Protein AF-M7Z3P8-F1 (afdb_monomer_lite)

InterPro domains:
  IPR032675 Leucine-rich repeat domain superfamily [G3DSA:3.80.10.10] (8-190)
  IPR055302 F-box domain-containing protein-like [PTHR32141] (25-184)
  IPR055411 F-box/LRR-repeat protein 15/At3g58940/PEG3-like, LRR domain [PF24758] (5-138)

pLDDT: mean 77.78, std 14.63, range [36.94, 96.25]

Secondary structure (DSSP, 8-state):
-PPP---GGGTT--EEEEEEEEEEEPPHHHHTTTTT-SEEEEEEEEPPS---TT---TT--EEEEES-B--HHHHHHHHHH-TT--EEEEES-BS-SEEEEE-SS--EEEEE--TT--EEEEEE-TT--EEEEESS--GGG---TT-SS--TT--EEEEEESS--HHHHHHHHTT-TT--EEEEEEPPP--

Sequence (191 aa):
MAEEPRSPALDGLEEIHISYRYDLLLPPCALRFAPTLRVASFARCRFPEGISPTLAFPRLTRLALTEVEISEDALHGLLSACSALRVLQLDWCGGFDRVVIDSPTLQSFGIVADSYVGELVIHYAPRLERLIAFDNFDIQGISGGNLAMPLHSVKIFILDTVGPDLDAVLNFIKYFPCLEKLVITANQPRV

Radius of gyration: 17.76 Å; chains: 1; bounding box: 44×40×51 Å

Foldseek 3Di:
DDDDDDDCVLVLDAEDADEDPAAEEDDVVVLVNLQRYQEYEYERYEYPPDPDLVSANANHAEYAYALYEDAQVRVVSNQVSHLNYAEYEYHQYHNYLEHEDDHQHHQEYEYEYEPRNQAYEDAHHQNHAYYYYEDAPPLVRDDNPPPPDANQNHAEYHYEHADDPVVSVVVSCVSHPNHNYYHYHHDHPDD

Structure (mmCIF, N/CA/C/O backbone):
data_AF-M7Z3P8-F1
#
_entry.id   AF-M7Z3P8-F1
#
loop_
_atom_site.group_PDB
_atom_site.id
_atom_site.type_symbol
_atom_site.label_atom_id
_atom_site.label_alt_id
_atom_site.label_comp_id
_atom_site.label_asym_id
_atom_site.label_entity_id
_atom_site.label_seq_id
_atom_site.pdbx_PDB_ins_code
_atom_site.Cartn_x
_atom_site.Cartn_y
_atom_site.Cartn_z
_atom_site.occupancy
_atom_site.B_iso_or_equiv
_atom_site.auth_seq_id
_atom_site.auth_comp_id
_atom_site.auth_asym_id
_atom_site.auth_atom_id
_atom_site.pdbx_PDB_model_num
ATOM 1 N N . MET A 1 1 ? -17.104 23.640 25.444 1.00 36.94 1 MET A N 1
ATOM 2 C CA . MET A 1 1 ? -16.844 22.273 24.947 1.00 36.94 1 MET A CA 1
ATOM 3 C C . MET A 1 1 ? -18.108 21.802 24.259 1.00 36.94 1 MET A C 1
ATOM 5 O O . MET A 1 1 ? -19.074 21.526 24.952 1.00 36.94 1 MET A O 1
ATOM 9 N N . ALA A 1 2 ? -18.157 21.844 22.928 1.00 39.62 2 ALA A N 1
ATOM 10 C CA . ALA A 1 2 ? -19.304 21.327 22.190 1.00 39.62 2 ALA A CA 1
ATOM 11 C C . ALA A 1 2 ? -19.174 19.799 22.122 1.00 39.62 2 ALA A C 1
ATOM 13 O O . ALA A 1 2 ? -18.152 19.304 21.649 1.00 39.62 2 ALA A O 1
ATOM 14 N N . GLU A 1 3 ? -20.159 19.067 22.645 1.00 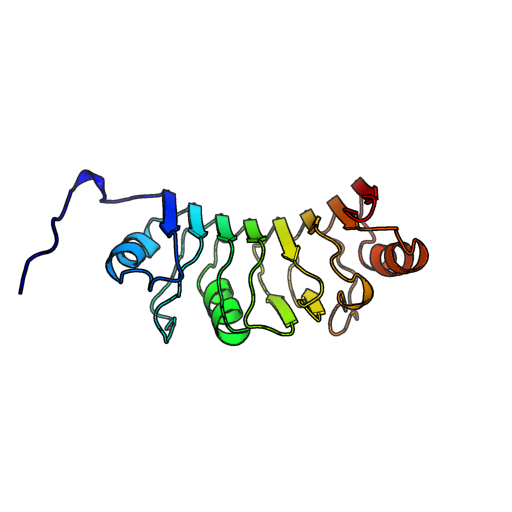44.44 3 GLU A N 1
ATOM 15 C CA . GLU A 1 3 ? -20.280 17.632 22.386 1.00 44.44 3 GLU A CA 1
ATOM 16 C C . GLU A 1 3 ? -20.449 17.434 20.880 1.00 44.44 3 GLU A C 1
ATOM 18 O O . GLU A 1 3 ? -21.371 17.973 20.265 1.00 44.44 3 GLU A O 1
ATOM 23 N N . GLU A 1 4 ? -19.525 16.697 20.270 1.00 57.75 4 GLU A N 1
ATOM 24 C CA . GLU A 1 4 ? -19.678 16.271 18.885 1.00 57.75 4 GLU A CA 1
ATOM 25 C C . GLU A 1 4 ? -20.952 15.421 18.759 1.00 57.75 4 GLU A C 1
ATOM 27 O O . GLU A 1 4 ? -21.210 14.584 19.631 1.00 57.75 4 GLU A O 1
ATOM 32 N N . PRO A 1 5 ? -21.746 15.594 17.690 1.00 54.88 5 PRO A N 1
ATOM 33 C CA . PRO A 1 5 ? -22.973 14.833 17.503 1.00 54.88 5 PRO A CA 1
ATOM 34 C C . PRO A 1 5 ? -22.652 13.333 17.422 1.00 54.88 5 PRO A C 1
ATOM 36 O O . PRO A 1 5 ? -22.082 12.851 16.443 1.00 54.88 5 PRO A O 1
ATOM 39 N N . ARG A 1 6 ? -23.003 12.584 18.474 1.00 62.06 6 ARG A N 1
ATOM 40 C CA . ARG A 1 6 ? -22.891 11.122 18.523 1.00 62.06 6 ARG A CA 1
ATOM 41 C C . ARG A 1 6 ? -24.120 10.519 17.855 1.00 62.06 6 ARG A C 1
ATOM 43 O O . ARG A 1 6 ? -25.199 10.497 18.439 1.00 62.06 6 ARG A O 1
ATOM 50 N N . SER A 1 7 ? -23.959 10.056 16.619 1.00 68.56 7 SER A N 1
ATOM 51 C CA . SER A 1 7 ? -24.973 9.240 15.955 1.00 68.56 7 SER A CA 1
ATOM 52 C C . SER A 1 7 ? -24.721 7.766 16.288 1.00 68.56 7 SER A C 1
ATOM 54 O O . SER A 1 7 ? -23.666 7.261 15.905 1.00 68.56 7 SER A O 1
ATOM 56 N N . PRO A 1 8 ? -25.660 7.053 16.937 1.00 71.19 8 PRO A N 1
ATOM 57 C CA . PRO A 1 8 ? -25.513 5.620 17.211 1.00 71.19 8 PRO A CA 1
ATOM 58 C C . PRO A 1 8 ? -25.437 4.778 15.928 1.00 71.19 8 PRO A C 1
ATOM 60 O O . PRO A 1 8 ? -24.975 3.647 15.952 1.00 71.19 8 PRO A O 1
ATOM 63 N N . ALA A 1 9 ? -25.833 5.332 14.775 1.00 73.12 9 ALA A N 1
ATOM 64 C CA . ALA A 1 9 ? -25.667 4.674 13.479 1.00 73.12 9 ALA A CA 1
ATOM 65 C C . ALA A 1 9 ? -24.195 4.553 13.035 1.00 73.12 9 ALA A C 1
ATOM 67 O O . ALA A 1 9 ? -23.904 3.817 12.098 1.00 73.12 9 ALA A O 1
ATOM 68 N N . LEU A 1 10 ? -23.281 5.294 13.671 1.00 73.81 10 LEU A N 1
ATOM 69 C CA . LEU A 1 10 ? -21.844 5.235 13.395 1.00 73.81 10 LEU A CA 1
ATOM 70 C C . LEU A 1 10 ? -21.106 4.269 14.339 1.00 73.81 10 LEU A C 1
ATOM 72 O O . LEU A 1 10 ? -19.903 4.055 14.170 1.00 73.81 10 LEU A O 1
ATOM 76 N N . ASP A 1 11 ? -21.809 3.668 15.307 1.00 75.69 11 ASP A N 1
ATOM 77 C CA . ASP A 1 11 ? -21.252 2.623 16.161 1.00 75.69 11 ASP A CA 1
ATOM 78 C C . ASP A 1 11 ? -21.014 1.365 15.317 1.00 75.69 11 ASP A C 1
ATOM 80 O O . ASP A 1 11 ? -21.939 0.770 14.768 1.00 75.69 11 ASP A O 1
ATOM 84 N N . GLY A 1 12 ? -19.750 0.956 15.194 1.00 81.19 12 GLY A N 1
ATOM 85 C CA . GLY A 1 12 ? -19.383 -0.215 14.397 1.00 81.19 12 GLY A CA 1
ATOM 86 C C . GLY A 1 12 ? -19.194 0.047 12.904 1.00 81.19 12 GLY A C 1
ATOM 87 O O . GLY A 1 12 ? -19.226 -0.905 12.129 1.00 81.19 12 GLY A O 1
ATOM 88 N N . LEU A 1 13 ? -18.977 1.301 12.491 1.00 89.06 13 LEU A N 1
ATOM 89 C CA . LEU A 1 13 ? -18.678 1.640 11.100 1.00 89.06 13 LEU A CA 1
ATOM 90 C C . LEU A 1 13 ? -17.511 0.793 10.556 1.00 89.06 13 LEU A C 1
ATOM 92 O O . LEU A 1 13 ? -16.402 0.823 11.098 1.00 89.06 13 LEU A O 1
ATOM 96 N N . GLU A 1 14 ? -17.766 0.040 9.485 1.00 91.75 14 GLU A N 1
ATOM 97 C CA . GLU A 1 14 ? -16.768 -0.834 8.853 1.00 91.75 14 GLU A CA 1
ATOM 98 C C . GLU A 1 14 ? -16.095 -0.186 7.639 1.00 91.75 14 GLU A C 1
ATOM 100 O O . GLU A 1 14 ? -14.971 -0.553 7.294 1.00 91.75 14 GLU A O 1
ATOM 105 N N . GLU A 1 15 ? -16.747 0.783 6.999 1.00 93.25 15 GLU A N 1
ATOM 106 C CA . GLU A 1 15 ? -16.244 1.417 5.783 1.00 93.25 15 GLU A CA 1
ATOM 107 C C . GLU A 1 15 ? -16.276 2.936 5.902 1.00 93.25 15 GLU A C 1
ATOM 109 O O . GLU A 1 15 ? -17.277 3.522 6.317 1.00 93.25 15 GLU A O 1
ATOM 114 N N . ILE A 1 16 ? -15.174 3.580 5.522 1.00 90.25 16 ILE A N 1
ATOM 115 C CA . ILE A 1 16 ? -15.085 5.036 5.471 1.00 90.25 16 ILE A CA 1
ATOM 116 C C . ILE A 1 16 ? -14.384 5.483 4.193 1.00 90.25 16 ILE A C 1
ATOM 118 O O . ILE A 1 16 ? -13.352 4.938 3.802 1.00 90.25 16 ILE A O 1
ATOM 122 N N . HIS A 1 17 ? -14.944 6.506 3.558 1.00 91.88 17 HIS A N 1
ATOM 123 C CA . HIS A 1 17 ? -14.308 7.212 2.458 1.00 91.88 17 HIS A CA 1
ATOM 124 C C . HIS A 1 17 ? -14.351 8.707 2.755 1.00 91.88 17 HIS A C 1
ATOM 126 O O . HIS A 1 17 ? -15.427 9.278 2.940 1.00 91.88 17 HIS A O 1
ATOM 132 N N . ILE A 1 18 ? -13.181 9.331 2.826 1.00 89.12 18 ILE A N 1
ATOM 133 C CA . ILE A 1 18 ? -13.034 10.771 3.014 1.00 89.12 18 ILE A CA 1
ATOM 134 C C . ILE A 1 18 ? -12.205 11.297 1.856 1.00 89.12 18 ILE A C 1
ATOM 136 O O . ILE A 1 18 ? -11.066 10.887 1.661 1.00 89.12 18 ILE A O 1
ATOM 140 N N . SER A 1 19 ? -12.779 12.231 1.111 1.00 91.00 19 SER A N 1
ATOM 141 C CA . SER A 1 19 ? -12.109 12.936 0.028 1.00 91.00 19 SER A CA 1
ATOM 142 C C . SER A 1 19 ? -12.318 14.428 0.219 1.00 91.00 19 SER A C 1
ATOM 144 O O . SER A 1 19 ? -13.454 14.889 0.374 1.00 91.00 19 SER A O 1
ATOM 146 N N . TYR A 1 20 ? -11.227 15.187 0.226 1.00 86.69 20 TYR A N 1
ATOM 147 C CA . TYR A 1 20 ? -11.290 16.641 0.245 1.00 86.69 20 TYR A CA 1
ATOM 148 C C . TYR A 1 20 ? -11.013 17.225 -1.137 1.00 86.69 20 TYR A C 1
ATOM 150 O O . TYR A 1 20 ? -10.486 16.577 -2.036 1.00 86.69 20 TYR A O 1
ATOM 158 N N . ARG A 1 21 ? -11.384 18.496 -1.321 1.00 81.81 21 ARG A N 1
ATOM 159 C CA . ARG A 1 21 ? -10.979 19.257 -2.514 1.00 81.81 21 ARG A CA 1
ATOM 160 C C . ARG A 1 21 ? -9.551 19.795 -2.430 1.00 81.81 21 ARG A C 1
ATOM 162 O O . ARG A 1 21 ? -8.983 20.102 -3.468 1.00 81.81 21 ARG A O 1
ATOM 169 N N . TYR A 1 22 ? -9.018 19.919 -1.220 1.00 79.44 22 TYR A N 1
ATOM 170 C CA . TYR A 1 22 ? -7.695 20.455 -0.907 1.00 79.44 22 TYR A CA 1
ATOM 171 C C . TYR A 1 22 ? -7.118 19.671 0.266 1.00 79.44 22 TYR A C 1
ATOM 173 O O . TYR A 1 22 ? -7.899 19.120 1.043 1.00 79.44 22 TYR A O 1
ATOM 181 N N . ASP A 1 23 ? -5.799 19.720 0.444 1.00 78.25 23 ASP A N 1
ATOM 182 C CA . ASP A 1 23 ? -5.085 18.999 1.501 1.00 78.25 23 ASP A CA 1
ATOM 183 C C . ASP A 1 23 ? -5.441 19.497 2.901 1.00 78.25 23 ASP A C 1
ATOM 185 O O . ASP A 1 23 ? -4.788 20.367 3.496 1.00 78.25 23 ASP A O 1
ATOM 189 N N . LEU A 1 24 ? -6.507 18.914 3.439 1.00 82.44 24 LEU A N 1
ATOM 190 C CA . LEU A 1 24 ? -7.042 19.208 4.757 1.00 82.44 24 LEU A CA 1
ATOM 191 C C . LEU A 1 24 ? -6.627 18.129 5.750 1.00 82.44 24 LEU A C 1
ATOM 193 O O . LEU A 1 24 ? -6.543 16.945 5.423 1.00 82.44 24 LEU A O 1
ATOM 197 N N . LEU A 1 25 ? -6.377 18.551 6.988 1.00 82.31 25 LEU A N 1
ATOM 198 C CA . LEU A 1 25 ? -6.114 17.625 8.081 1.00 82.31 25 LEU A CA 1
ATOM 199 C C . LEU A 1 25 ? -7.329 16.723 8.292 1.00 82.31 25 LEU A C 1
ATOM 201 O O . LEU A 1 25 ? -8.455 17.209 8.436 1.00 82.31 25 LEU A O 1
ATOM 205 N N . LEU A 1 26 ? -7.081 15.415 8.344 1.00 81.31 26 LEU A N 1
ATOM 206 C CA . LEU A 1 26 ? -8.073 14.438 8.757 1.00 81.31 26 LEU A CA 1
ATOM 207 C C . LEU A 1 26 ? -8.560 14.813 10.156 1.00 81.31 26 LEU A C 1
ATOM 209 O O . LEU A 1 26 ? -7.755 14.902 11.090 1.00 81.31 26 LEU A O 1
ATOM 213 N N . PRO A 1 27 ? -9.865 15.051 10.335 1.00 73.31 27 PRO A N 1
ATOM 214 C CA . PRO A 1 27 ? -10.363 15.461 11.621 1.00 73.31 27 PRO A CA 1
ATOM 215 C C . PRO A 1 27 ? -10.211 14.272 12.584 1.00 73.31 27 PRO A C 1
ATOM 217 O O . PRO A 1 27 ? -10.508 13.136 12.199 1.00 73.31 27 PRO A O 1
ATOM 220 N N . PRO A 1 28 ? -9.780 14.489 13.843 1.00 71.06 28 PRO A N 1
ATOM 221 C CA . PRO A 1 28 ? -9.536 13.401 14.798 1.00 71.06 28 PRO A CA 1
ATOM 222 C C . PRO A 1 28 ? -10.739 12.463 14.972 1.00 71.06 28 PRO A C 1
ATOM 224 O O . PRO A 1 28 ? -10.594 11.273 15.245 1.00 71.06 28 PRO A O 1
ATOM 227 N N . CYS A 1 29 ? -11.944 12.987 14.752 1.00 69.44 29 CYS A N 1
ATOM 228 C CA . CYS A 1 29 ? -13.185 12.236 14.776 1.00 69.44 29 CYS A CA 1
ATOM 229 C C . CYS A 1 29 ? -13.322 11.164 13.692 1.00 69.44 29 CYS A C 1
ATOM 231 O O . CYS A 1 29 ? -14.014 10.182 13.944 1.00 69.44 29 CYS A O 1
ATOM 233 N N . ALA A 1 30 ? -12.683 11.313 12.531 1.00 69.75 30 ALA A N 1
ATOM 234 C CA . ALA A 1 30 ? -12.649 10.276 11.501 1.00 69.75 30 ALA A CA 1
ATOM 235 C C . ALA A 1 30 ? -11.844 9.054 11.963 1.00 69.75 30 ALA A C 1
ATOM 237 O O . ALA A 1 30 ? -12.150 7.920 11.599 1.00 69.75 30 ALA A O 1
ATOM 238 N N . LEU A 1 31 ? -10.850 9.279 12.824 1.00 73.31 31 LEU A N 1
ATOM 239 C CA . LEU A 1 31 ? -9.993 8.228 13.357 1.00 73.31 31 LEU A CA 1
ATOM 240 C C . LEU A 1 31 ? -10.633 7.466 14.524 1.00 73.31 31 LEU A C 1
ATOM 242 O O . LEU A 1 31 ? -10.183 6.373 14.860 1.00 73.31 31 LEU A O 1
ATOM 246 N N . ARG A 1 32 ? -11.726 7.979 15.111 1.00 77.50 32 ARG A N 1
ATOM 247 C CA . ARG A 1 32 ? -12.441 7.289 16.202 1.00 77.50 32 ARG A CA 1
ATOM 248 C C . ARG A 1 32 ? -12.997 5.924 15.777 1.00 77.50 32 ARG A C 1
ATOM 250 O O . ARG A 1 32 ? -13.223 5.069 16.625 1.00 77.50 32 ARG A O 1
ATOM 257 N N . PHE A 1 33 ? -13.228 5.738 14.477 1.00 80.62 33 PHE A N 1
ATOM 258 C CA . PHE A 1 33 ? -13.774 4.508 13.902 1.00 80.62 33 PHE A CA 1
ATOM 259 C C . PHE A 1 33 ? -12.695 3.446 13.631 1.00 80.62 33 PHE A C 1
ATOM 261 O O . PHE A 1 33 ? -13.026 2.306 13.314 1.00 80.62 33 PHE A O 1
ATOM 268 N N . ALA A 1 34 ? -11.406 3.771 13.806 1.00 79.69 34 ALA A N 1
ATOM 269 C CA . ALA A 1 34 ? -10.279 2.872 13.537 1.00 79.69 34 ALA A CA 1
ATOM 270 C C . ALA A 1 34 ? -10.424 1.432 14.084 1.00 79.69 34 ALA A C 1
ATOM 272 O O . ALA A 1 34 ? -10.083 0.498 13.353 1.00 79.69 34 ALA A O 1
ATOM 273 N N . PRO A 1 35 ? -10.979 1.188 15.294 1.00 84.50 35 PRO A N 1
ATOM 274 C CA . PRO A 1 35 ? -11.121 -0.169 15.825 1.00 84.50 35 PRO A CA 1
ATOM 275 C C . PRO A 1 35 ? -12.086 -1.074 15.044 1.00 84.50 35 PRO A C 1
ATOM 277 O O . PRO A 1 35 ? -11.957 -2.299 15.111 1.00 84.50 35 PRO A O 1
ATOM 280 N N . THR A 1 36 ? -13.073 -0.503 14.344 1.00 88.19 36 THR A N 1
ATOM 281 C CA . THR A 1 36 ? -14.116 -1.261 13.629 1.00 88.19 36 THR A CA 1
ATOM 282 C C . THR A 1 36 ? -13.933 -1.259 12.119 1.00 88.19 36 THR A C 1
ATOM 284 O O . THR A 1 36 ? -14.433 -2.166 11.455 1.00 88.19 36 THR A O 1
ATOM 287 N N . LEU A 1 37 ? -13.174 -0.297 11.589 1.00 90.06 37 LEU A N 1
ATOM 288 C CA . LEU A 1 37 ? -12.949 -0.151 10.158 1.00 90.06 37 LEU A CA 1
ATOM 289 C C . LEU A 1 37 ? -12.250 -1.367 9.542 1.00 90.06 37 LEU A C 1
ATOM 291 O O . LEU A 1 37 ? -11.269 -1.903 10.055 1.00 90.06 37 LEU A O 1
ATOM 295 N N . ARG A 1 38 ? -12.762 -1.755 8.378 1.00 93.38 38 ARG A N 1
ATOM 296 C CA . ARG A 1 38 ? -12.289 -2.835 7.509 1.00 93.38 38 ARG A CA 1
ATOM 297 C C . ARG A 1 38 ? -11.851 -2.314 6.152 1.00 93.38 38 ARG A C 1
ATOM 299 O O . ARG A 1 38 ? -10.939 -2.896 5.558 1.00 93.38 38 ARG A O 1
ATOM 306 N N . VAL A 1 39 ? -12.486 -1.242 5.688 1.00 94.50 39 VAL A N 1
ATOM 307 C CA . VAL A 1 39 ? -12.169 -0.544 4.444 1.00 94.50 39 VAL A CA 1
ATOM 308 C C . VAL A 1 39 ? -12.043 0.941 4.749 1.00 94.50 39 VAL A C 1
ATOM 310 O O . VAL A 1 39 ? -12.953 1.547 5.309 1.00 94.50 39 VAL A O 1
ATOM 313 N N . ALA A 1 40 ? -10.911 1.527 4.387 1.00 92.12 40 ALA A N 1
ATOM 314 C CA . ALA A 1 40 ? -10.689 2.955 4.522 1.00 92.12 40 ALA A CA 1
ATOM 315 C C . ALA A 1 40 ? -10.115 3.510 3.226 1.00 92.12 40 ALA A C 1
ATOM 317 O O . ALA A 1 40 ? -9.218 2.922 2.621 1.00 92.12 40 ALA A O 1
ATOM 318 N N . SER A 1 41 ? -10.644 4.651 2.812 1.00 93.19 41 SER A N 1
ATOM 319 C CA . SER A 1 41 ? -10.132 5.399 1.681 1.00 93.19 41 SER A CA 1
ATOM 320 C C . SER A 1 41 ? -10.024 6.869 2.056 1.00 93.19 41 SER A C 1
ATOM 322 O O . SER A 1 41 ? -10.983 7.468 2.548 1.00 93.19 41 SER A O 1
ATOM 324 N N . PHE A 1 42 ? -8.840 7.427 1.845 1.00 91.00 42 PHE A N 1
ATOM 325 C CA . PHE A 1 42 ? -8.515 8.799 2.189 1.00 91.00 42 PHE A CA 1
ATOM 326 C C . PHE A 1 42 ? -7.894 9.484 0.978 1.00 91.00 42 PHE A C 1
ATOM 328 O O . PHE A 1 42 ? -6.897 9.006 0.442 1.00 91.00 42 PHE A O 1
ATOM 335 N N . ALA A 1 43 ? -8.490 10.589 0.540 1.00 91.94 43 ALA A N 1
ATOM 336 C CA . ALA A 1 43 ? -8.037 11.325 -0.627 1.00 91.94 43 ALA A CA 1
ATOM 337 C C . ALA A 1 43 ? -7.827 12.809 -0.316 1.00 91.94 43 ALA A C 1
ATOM 339 O O . ALA A 1 43 ? -8.708 13.440 0.283 1.00 91.94 43 ALA A O 1
ATOM 340 N N . ARG A 1 44 ? -6.692 13.364 -0.765 1.00 89.56 44 ARG A N 1
ATOM 341 C CA . ARG A 1 44 ? -6.325 14.785 -0.604 1.00 89.56 44 ARG A CA 1
ATOM 342 C C . ARG A 1 44 ? -6.400 15.242 0.847 1.00 89.56 44 ARG A C 1
ATOM 344 O O . ARG A 1 44 ? -7.089 16.199 1.194 1.00 89.56 44 ARG A O 1
ATOM 351 N N . CYS A 1 45 ? -5.780 14.483 1.741 1.00 85.94 45 CYS A N 1
ATOM 352 C CA . CYS A 1 45 ? -5.834 14.747 3.173 1.00 85.94 45 CYS A CA 1
ATOM 353 C C . CYS A 1 45 ? -4.465 14.608 3.824 1.00 85.94 45 CYS A C 1
ATOM 355 O O . CYS A 1 45 ? -3.624 13.848 3.356 1.00 85.94 45 CYS A O 1
ATOM 357 N N . ARG A 1 46 ? -4.283 15.273 4.964 1.00 79.69 46 ARG A N 1
ATOM 358 C CA . ARG A 1 46 ? -3.099 15.120 5.810 1.00 79.69 46 ARG A CA 1
ATOM 359 C C . ARG A 1 46 ? -3.444 14.331 7.062 1.00 79.69 46 ARG A C 1
ATOM 361 O O . ARG A 1 46 ? -4.405 14.659 7.762 1.00 79.69 46 ARG A O 1
ATOM 368 N N . PHE A 1 47 ? -2.658 13.302 7.355 1.00 75.56 47 PHE A N 1
ATOM 369 C CA . PHE A 1 47 ? -2.755 12.610 8.634 1.00 75.56 47 PHE A CA 1
ATOM 370 C C . PHE A 1 47 ? -2.247 13.536 9.750 1.00 75.56 47 PHE A C 1
ATOM 372 O O . PHE A 1 47 ? -1.283 14.272 9.534 1.00 75.56 47 PHE A O 1
ATOM 379 N N . PRO A 1 48 ? -2.889 13.553 10.931 1.00 68.56 48 PRO A N 1
ATOM 380 C CA . PRO A 1 48 ? -2.376 14.315 12.063 1.00 68.56 48 PRO A CA 1
ATOM 381 C C . PRO A 1 48 ? -0.970 13.824 12.441 1.00 68.56 48 PRO A C 1
ATOM 383 O O . PRO A 1 48 ? -0.724 12.617 12.475 1.00 68.56 48 PRO A O 1
ATOM 386 N N . GLU A 1 49 ? -0.051 14.762 12.700 1.00 60.84 49 GLU A N 1
ATOM 387 C CA . GLU A 1 49 ? 1.335 14.452 13.070 1.00 60.84 49 GLU A CA 1
ATOM 388 C C . GLU A 1 49 ? 1.388 13.517 14.282 1.00 60.84 49 GLU A C 1
ATOM 390 O O . GLU A 1 49 ? 0.668 13.698 15.266 1.00 60.84 49 GLU A O 1
ATOM 395 N N . GLY A 1 50 ? 2.253 12.506 14.200 1.00 54.62 50 GLY A N 1
ATOM 396 C CA . GLY A 1 50 ? 2.329 11.459 15.208 1.00 54.62 50 GLY A CA 1
ATOM 397 C C . GLY A 1 50 ? 1.173 10.473 15.085 1.00 54.62 50 GLY A C 1
ATOM 398 O O . GLY A 1 50 ? 0.355 10.364 16.001 1.00 54.62 50 GLY A O 1
ATOM 399 N N . ILE A 1 51 ? 1.156 9.688 13.995 1.00 53.88 51 ILE A N 1
ATOM 400 C CA . ILE A 1 51 ? 0.497 8.372 13.974 1.00 53.88 51 ILE A CA 1
ATOM 401 C C . ILE A 1 51 ? 1.195 7.531 15.051 1.00 53.88 51 ILE A C 1
ATOM 403 O O . ILE A 1 51 ? 2.133 6.780 14.811 1.00 53.88 51 ILE A O 1
ATOM 407 N N . SER A 1 52 ? 0.805 7.775 16.295 1.00 46.66 52 SER A N 1
ATOM 408 C CA . SER A 1 52 ? 1.295 7.088 17.471 1.00 46.66 52 SER A CA 1
ATOM 409 C C . SER A 1 52 ? 0.875 5.620 17.355 1.00 46.66 52 SER A C 1
ATOM 411 O O . SER A 1 52 ? -0.183 5.341 16.780 1.00 46.66 52 SER A O 1
ATOM 413 N N . PRO A 1 53 ? 1.611 4.673 17.963 1.00 50.28 53 PRO A N 1
ATOM 414 C CA . PRO A 1 53 ? 1.174 3.279 18.105 1.00 50.28 53 PRO A CA 1
ATOM 415 C C . PRO A 1 53 ? -0.232 3.107 18.725 1.00 50.28 53 PRO A C 1
ATOM 417 O O . PRO A 1 53 ? -0.775 2.006 18.736 1.00 50.28 53 PRO A O 1
ATOM 420 N N . THR A 1 54 ? -0.857 4.179 19.226 1.00 48.06 54 THR A N 1
ATOM 421 C CA . THR A 1 54 ? -2.264 4.214 19.651 1.00 48.06 54 THR A CA 1
ATOM 422 C C . THR A 1 54 ? -3.288 4.232 18.510 1.00 48.06 54 THR A C 1
ATOM 424 O O . THR A 1 54 ? -4.451 3.925 18.765 1.00 48.06 54 THR A O 1
ATOM 427 N N . LEU A 1 55 ? -2.911 4.569 17.270 1.00 61.16 55 LEU A N 1
ATOM 428 C CA . LEU A 1 55 ? -3.815 4.565 16.113 1.00 61.16 55 LEU A CA 1
ATOM 429 C C . LEU A 1 55 ? -3.844 3.186 15.434 1.00 61.16 55 LEU A C 1
ATOM 431 O O . LEU A 1 55 ? -3.493 3.028 14.268 1.00 61.16 55 LEU A O 1
ATOM 435 N N . ALA A 1 56 ? -4.221 2.158 16.192 1.00 70.94 56 ALA A N 1
ATOM 436 C CA . ALA A 1 56 ? -4.337 0.811 15.655 1.00 70.94 56 ALA A CA 1
ATOM 437 C C . ALA A 1 56 ? -5.586 0.699 14.768 1.00 70.94 56 ALA A C 1
ATOM 439 O O . ALA A 1 56 ? -6.699 1.013 15.200 1.00 70.94 56 ALA A O 1
ATOM 440 N N . PHE A 1 57 ? -5.405 0.165 13.562 1.00 83.44 57 PHE A N 1
ATOM 441 C CA . PHE A 1 57 ? -6.482 -0.241 12.661 1.00 83.44 57 PHE A CA 1
ATOM 442 C C . PHE A 1 57 ? -6.542 -1.778 12.616 1.00 83.44 57 PHE A C 1
ATOM 444 O O . PHE A 1 57 ? -6.248 -2.400 11.591 1.00 83.44 57 PHE A O 1
ATOM 451 N N . PRO A 1 58 ? -6.890 -2.441 13.735 1.00 85.06 58 PRO A N 1
ATOM 452 C CA . PRO A 1 58 ? -6.674 -3.878 13.915 1.00 85.06 58 PRO A CA 1
ATOM 453 C C . PRO A 1 58 ? -7.492 -4.745 12.955 1.00 85.06 58 PRO A C 1
ATOM 455 O O . PRO A 1 58 ? -7.175 -5.914 12.750 1.00 85.06 58 PRO A O 1
ATOM 458 N N . ARG A 1 59 ? -8.576 -4.198 12.399 1.00 90.69 59 ARG A N 1
ATOM 459 C CA . ARG A 1 59 ? -9.501 -4.904 11.506 1.00 90.69 59 ARG A CA 1
ATOM 460 C C . ARG A 1 59 ? -9.405 -4.443 10.059 1.00 90.69 59 ARG A C 1
ATOM 462 O O . ARG A 1 59 ? -10.103 -5.002 9.211 1.00 90.69 59 ARG A O 1
ATOM 469 N N . LEU A 1 60 ? -8.554 -3.461 9.769 1.00 92.38 60 LEU A N 1
ATOM 470 C CA . LEU A 1 60 ? -8.483 -2.866 8.449 1.00 92.38 60 LEU A CA 1
ATOM 471 C C . LEU A 1 60 ? -7.861 -3.854 7.475 1.00 92.38 60 LEU A C 1
ATOM 473 O O . LEU A 1 60 ? -6.738 -4.312 7.648 1.00 92.38 60 LEU A O 1
ATOM 477 N N . THR A 1 61 ? -8.634 -4.201 6.454 1.00 95.19 61 THR A N 1
ATOM 478 C CA . THR A 1 61 ? -8.250 -5.161 5.418 1.00 95.19 61 THR A CA 1
ATOM 479 C C . THR A 1 61 ? -7.915 -4.481 4.102 1.00 95.19 61 THR A C 1
ATOM 481 O O . THR A 1 61 ? -7.179 -5.054 3.299 1.00 95.19 61 THR A O 1
ATOM 484 N N . ARG A 1 62 ? -8.447 -3.277 3.873 1.00 95.81 62 ARG A N 1
ATOM 485 C CA . ARG A 1 62 ? -8.243 -2.498 2.655 1.00 95.81 62 ARG A CA 1
ATOM 486 C C . ARG A 1 62 ? -7.993 -1.043 3.012 1.00 95.81 62 ARG A C 1
ATOM 488 O O . ARG A 1 62 ? -8.805 -0.444 3.717 1.00 95.81 62 ARG A O 1
ATOM 495 N N . LEU A 1 63 ? -6.901 -0.501 2.496 1.00 93.94 63 LEU A N 1
ATOM 496 C CA . LEU A 1 63 ? -6.543 0.903 2.614 1.00 93.94 63 LEU A CA 1
ATOM 497 C C . LEU A 1 63 ? -6.235 1.458 1.224 1.00 93.94 63 LEU A C 1
ATOM 499 O O . LEU A 1 63 ? -5.418 0.88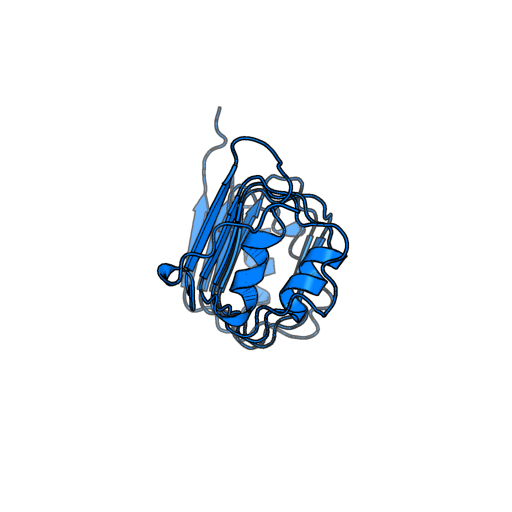5 0.506 1.00 93.94 63 LEU A O 1
ATOM 503 N N . ALA A 1 64 ? -6.873 2.569 0.872 1.00 94.31 64 ALA A N 1
ATOM 504 C CA . ALA A 1 64 ? -6.562 3.336 -0.326 1.00 94.31 64 ALA A CA 1
ATOM 505 C C . ALA A 1 64 ? -6.213 4.776 0.055 1.00 94.31 64 ALA A C 1
ATOM 507 O O . ALA A 1 64 ? -6.990 5.437 0.749 1.00 94.31 64 ALA A O 1
ATOM 508 N N . LEU A 1 65 ? -5.058 5.250 -0.396 1.00 92.12 65 LEU A N 1
ATOM 509 C CA . LEU A 1 65 ? -4.622 6.633 -0.260 1.00 92.12 65 LEU A CA 1
ATOM 510 C C . LEU A 1 65 ? -4.519 7.240 -1.656 1.00 92.12 65 LEU A C 1
ATOM 512 O O . LEU A 1 65 ? -3.912 6.631 -2.531 1.00 92.12 65 LEU A O 1
ATOM 516 N N . THR A 1 66 ? -5.109 8.416 -1.860 1.00 92.06 66 THR A N 1
ATOM 517 C CA . THR A 1 66 ? -5.104 9.089 -3.166 1.00 92.06 66 THR A CA 1
ATOM 518 C C . THR A 1 66 ? -4.702 10.550 -3.014 1.00 92.06 66 THR A C 1
ATOM 520 O O . THR A 1 66 ? -5.369 11.289 -2.294 1.00 92.06 66 THR A O 1
ATOM 523 N N . GLU A 1 67 ? -3.649 10.993 -3.699 1.00 89.25 67 GLU A N 1
ATOM 524 C CA . GLU A 1 67 ? -3.132 12.365 -3.622 1.00 89.25 67 GLU A CA 1
ATOM 525 C C . GLU A 1 67 ? -2.870 12.774 -2.159 1.00 89.25 67 GLU A C 1
ATOM 527 O O . GLU A 1 67 ? -3.376 13.778 -1.669 1.00 89.25 67 GLU A O 1
ATOM 532 N N . VAL A 1 68 ? -2.158 11.924 -1.413 1.00 87.12 68 VAL A N 1
ATOM 533 C CA . VAL A 1 68 ? -1.825 12.146 0.004 1.00 87.12 68 VAL A CA 1
ATOM 534 C C . VAL A 1 68 ? -0.318 12.325 0.152 1.00 87.12 68 VAL A C 1
ATOM 536 O O . VAL A 1 68 ? 0.448 11.471 -0.295 1.00 87.12 68 VAL A O 1
ATOM 539 N N . GLU A 1 69 ? 0.094 13.396 0.831 1.00 84.31 69 GLU A N 1
ATOM 540 C CA . GLU A 1 69 ? 1.478 13.607 1.265 1.00 84.31 69 GLU A CA 1
ATOM 541 C C . GLU A 1 69 ? 1.714 12.906 2.616 1.00 84.31 69 GLU A C 1
ATOM 543 O O . GLU A 1 69 ? 1.080 13.234 3.625 1.00 84.31 69 GLU A O 1
ATOM 548 N N . ILE A 1 70 ? 2.595 11.904 2.637 1.00 81.19 70 ILE A N 1
ATOM 549 C CA . ILE A 1 70 ? 2.926 11.082 3.808 1.00 81.19 70 ILE A CA 1
ATOM 550 C C . ILE A 1 70 ? 4.426 10.766 3.800 1.00 81.19 70 ILE A C 1
ATOM 552 O O . ILE A 1 70 ? 4.984 10.458 2.757 1.00 81.19 70 ILE A O 1
ATOM 556 N N . SER A 1 71 ? 5.100 10.839 4.950 1.00 83.56 71 SER A N 1
ATOM 557 C CA . SER A 1 71 ? 6.519 10.463 5.033 1.00 83.56 71 SER A CA 1
ATOM 558 C C . SER A 1 71 ? 6.716 8.942 5.021 1.00 83.56 71 SER A C 1
ATOM 560 O O . SER A 1 71 ? 5.811 8.195 5.404 1.00 83.56 71 SER A O 1
ATOM 562 N N . GLU A 1 72 ? 7.916 8.473 4.649 1.00 82.44 72 GLU A N 1
ATOM 563 C CA . GLU A 1 72 ? 8.293 7.043 4.698 1.00 82.44 72 GLU A CA 1
ATOM 564 C C . GLU A 1 72 ? 8.025 6.442 6.093 1.00 82.44 72 GLU A C 1
ATOM 566 O O . GLU A 1 72 ? 7.348 5.419 6.211 1.00 82.44 72 GLU A O 1
ATOM 571 N N . ASP A 1 73 ? 8.445 7.134 7.160 1.00 81.94 73 ASP A N 1
ATOM 572 C CA . ASP A 1 73 ? 8.228 6.706 8.550 1.00 81.94 73 ASP A CA 1
ATOM 573 C C . ASP A 1 73 ? 6.741 6.606 8.919 1.00 81.94 73 ASP A C 1
ATOM 575 O O . ASP A 1 73 ? 6.322 5.673 9.609 1.00 81.94 73 ASP A O 1
ATOM 579 N N . ALA A 1 74 ? 5.923 7.562 8.466 1.00 81.62 74 ALA A N 1
ATOM 580 C CA . ALA A 1 74 ? 4.493 7.573 8.754 1.00 81.62 74 ALA A CA 1
ATOM 581 C C . ALA A 1 74 ? 3.759 6.456 8.002 1.00 81.62 74 ALA A C 1
ATOM 583 O O . ALA A 1 74 ? 2.883 5.808 8.579 1.00 81.62 74 ALA A O 1
ATOM 584 N N . LEU A 1 75 ? 4.137 6.191 6.747 1.00 85.25 75 LEU A N 1
ATOM 585 C CA . LEU A 1 75 ? 3.604 5.074 5.972 1.00 85.25 75 LEU A CA 1
ATOM 586 C C . LEU A 1 75 ? 3.985 3.737 6.618 1.00 85.25 75 LEU A C 1
ATOM 588 O O . LEU A 1 75 ? 3.117 2.893 6.834 1.00 85.25 75 LEU A O 1
ATOM 592 N N . HIS A 1 76 ? 5.251 3.564 7.000 1.00 84.81 76 HIS A N 1
ATOM 593 C CA . HIS A 1 76 ? 5.714 2.363 7.693 1.00 84.81 76 HIS A CA 1
ATOM 594 C C . HIS A 1 76 ? 4.987 2.166 9.034 1.00 84.81 76 HIS A C 1
ATOM 596 O O . HIS A 1 76 ? 4.485 1.078 9.328 1.00 84.81 76 HIS A O 1
ATOM 602 N N . GLY A 1 77 ? 4.849 3.233 9.828 1.00 82.62 77 GLY A N 1
ATOM 603 C CA . GLY A 1 77 ? 4.066 3.233 11.063 1.00 82.62 77 GLY A CA 1
ATOM 604 C C . GLY A 1 77 ? 2.611 2.812 10.833 1.00 82.62 77 GLY A C 1
ATOM 605 O O . GLY A 1 77 ? 2.102 1.943 11.542 1.00 82.62 77 GLY A O 1
ATOM 606 N N . LEU A 1 78 ? 1.964 3.346 9.794 1.00 83.31 78 LEU A N 1
ATOM 607 C CA . LEU A 1 78 ? 0.598 2.987 9.417 1.00 83.31 78 LEU A CA 1
ATOM 608 C C . LEU A 1 78 ? 0.471 1.506 9.034 1.00 83.31 78 LEU A C 1
ATOM 610 O O . LEU A 1 78 ? -0.440 0.833 9.517 1.00 83.31 78 LEU A O 1
ATOM 614 N N . LEU A 1 79 ? 1.390 0.971 8.224 1.00 85.19 79 LEU A N 1
ATOM 615 C CA . LEU A 1 79 ? 1.394 -0.449 7.854 1.00 85.19 79 LEU A CA 1
ATOM 616 C C . LEU A 1 79 ? 1.606 -1.350 9.075 1.00 85.19 79 LEU A C 1
ATOM 618 O O . LEU A 1 79 ? 0.885 -2.336 9.237 1.00 85.19 79 LEU A O 1
ATOM 622 N N . SER A 1 80 ? 2.509 -0.966 9.982 1.00 82.44 80 SER A N 1
ATOM 623 C CA . SER A 1 80 ? 2.744 -1.686 11.240 1.00 82.44 80 SER A CA 1
ATOM 624 C C . SER A 1 80 ? 1.512 -1.696 12.162 1.00 82.44 80 SER A C 1
ATOM 626 O O . SER A 1 80 ? 1.268 -2.673 12.873 1.00 82.44 80 SER A O 1
ATOM 628 N N . ALA A 1 81 ? 0.685 -0.645 12.105 1.00 79.94 81 ALA A N 1
ATOM 629 C CA . ALA A 1 81 ? -0.551 -0.517 12.874 1.00 79.94 81 ALA A CA 1
ATOM 630 C C . ALA A 1 81 ? -1.742 -1.296 12.271 1.00 79.94 81 ALA A C 1
ATOM 632 O O . ALA A 1 81 ? -2.762 -1.484 12.945 1.00 79.94 81 ALA A O 1
ATOM 633 N N . CYS A 1 82 ? -1.628 -1.767 11.023 1.00 86.62 82 CYS A N 1
ATOM 634 C CA . CYS A 1 82 ? -2.674 -2.484 10.292 1.00 86.62 82 CYS A CA 1
ATOM 635 C C . CYS A 1 82 ? -2.359 -3.988 10.177 1.00 86.62 82 CYS A C 1
ATOM 637 O O . CYS A 1 82 ? -2.041 -4.503 9.105 1.00 86.62 82 CYS A O 1
ATOM 639 N N . SER A 1 83 ? -2.498 -4.739 11.272 1.00 86.25 83 SER A N 1
ATOM 640 C CA . SER A 1 83 ? -2.141 -6.171 11.308 1.00 86.25 83 SER A CA 1
ATOM 641 C C . SER A 1 83 ? -2.980 -7.069 10.382 1.00 86.25 83 SER A C 1
ATOM 643 O O . SER A 1 83 ? -2.525 -8.141 9.979 1.00 86.25 83 SER A O 1
ATOM 645 N N . ALA A 1 84 ? -4.189 -6.644 10.006 1.00 91.56 84 ALA A N 1
ATOM 646 C CA . ALA A 1 84 ? -5.096 -7.391 9.133 1.00 91.56 84 ALA A CA 1
ATOM 647 C C . ALA A 1 84 ? -5.071 -6.940 7.658 1.00 91.56 84 ALA A C 1
ATOM 649 O O . ALA A 1 84 ? -5.884 -7.441 6.870 1.00 91.56 84 ALA A O 1
ATOM 650 N N . LEU A 1 85 ? -4.175 -6.018 7.280 1.00 94.31 85 LEU A N 1
ATOM 651 C CA . LEU A 1 85 ? -4.184 -5.389 5.960 1.00 94.31 85 LEU A CA 1
ATOM 652 C C . LEU A 1 85 ? -3.897 -6.402 4.851 1.00 94.31 85 LEU A C 1
ATOM 654 O O . LEU A 1 85 ? -2.904 -7.117 4.879 1.00 94.31 85 LEU A O 1
ATOM 658 N N . ARG A 1 86 ? -4.778 -6.458 3.852 1.00 96.12 86 ARG A N 1
ATOM 659 C CA . ARG A 1 86 ? -4.655 -7.356 2.692 1.00 96.12 86 ARG A CA 1
ATOM 660 C C . ARG A 1 86 ? -4.488 -6.598 1.391 1.00 96.12 86 ARG A C 1
ATOM 662 O O . ARG A 1 86 ? -3.859 -7.121 0.478 1.00 96.12 86 ARG A O 1
ATOM 669 N N . VAL A 1 87 ? -5.069 -5.407 1.293 1.00 96.25 87 VAL A N 1
ATOM 670 C CA . VAL A 1 87 ? -5.013 -4.566 0.099 1.00 96.25 87 VAL A CA 1
ATOM 671 C C . VAL A 1 87 ? -4.529 -3.182 0.491 1.00 96.25 87 VAL A C 1
ATOM 673 O O . VAL A 1 87 ? -5.138 -2.542 1.348 1.00 96.25 87 VAL A O 1
ATOM 676 N N . LEU A 1 88 ? -3.466 -2.736 -0.164 1.00 94.69 88 LEU A N 1
ATOM 677 C CA . LEU A 1 88 ? -2.951 -1.379 -0.078 1.00 94.69 88 LEU A CA 1
ATOM 678 C C . LEU A 1 88 ? -2.936 -0.777 -1.481 1.00 94.69 88 LEU A C 1
ATOM 680 O O . LEU A 1 88 ? -2.428 -1.406 -2.409 1.00 94.69 88 LEU A O 1
ATOM 684 N N . GLN A 1 89 ? -3.498 0.418 -1.622 1.00 93.62 89 GLN A N 1
ATOM 685 C CA . GLN A 1 89 ? -3.460 1.204 -2.851 1.00 93.62 89 GLN A CA 1
ATOM 686 C C . GLN A 1 89 ? -2.914 2.595 -2.543 1.00 93.62 89 GLN A C 1
ATOM 688 O O . GLN A 1 89 ? -3.402 3.247 -1.618 1.00 93.62 89 GLN A O 1
ATOM 693 N N . LEU A 1 90 ? -1.902 3.012 -3.297 1.00 91.19 90 LEU A N 1
ATOM 694 C CA . LEU A 1 90 ? -1.295 4.336 -3.229 1.00 91.19 90 LEU A CA 1
ATOM 695 C C . LEU A 1 90 ? -1.417 4.985 -4.604 1.00 91.19 90 LEU A C 1
ATOM 697 O O . LEU A 1 90 ? -0.760 4.545 -5.541 1.00 91.19 90 LEU A O 1
ATOM 701 N N . ASP A 1 91 ? -2.240 6.017 -4.723 1.00 89.25 91 ASP A N 1
ATOM 702 C CA . ASP A 1 91 ? -2.491 6.692 -5.992 1.00 89.25 91 ASP A CA 1
ATOM 703 C C . ASP A 1 91 ? -2.008 8.141 -5.903 1.00 89.25 91 ASP A C 1
ATOM 705 O O . ASP A 1 91 ? -2.567 8.922 -5.141 1.00 89.25 91 ASP A O 1
ATOM 709 N N . TRP A 1 92 ? -0.982 8.526 -6.663 1.00 86.44 92 TRP A N 1
ATOM 710 C CA . TRP A 1 92 ? -0.407 9.882 -6.655 1.00 86.44 92 TRP A CA 1
ATOM 711 C C . TRP A 1 92 ? 0.007 10.364 -5.252 1.00 86.44 92 TRP A C 1
ATOM 713 O O . TRP A 1 92 ? -0.134 11.537 -4.909 1.00 86.44 92 TRP A O 1
ATOM 723 N N . CYS A 1 93 ? 0.455 9.444 -4.396 1.00 84.88 93 CYS A N 1
ATOM 724 C CA . CYS A 1 93 ? 0.969 9.774 -3.070 1.00 84.88 93 CYS A CA 1
ATOM 725 C C . CYS A 1 93 ? 2.420 10.260 -3.156 1.00 84.88 93 CYS A C 1
ATOM 727 O O . CYS A 1 93 ? 3.207 9.712 -3.923 1.00 84.88 93 CYS A O 1
ATOM 729 N N . GLY A 1 94 ? 2.772 11.242 -2.326 1.00 81.81 94 GLY A N 1
ATOM 730 C CA . GLY A 1 94 ? 4.119 11.814 -2.253 1.00 81.81 94 GLY A CA 1
ATOM 731 C C . GLY A 1 94 ? 4.611 11.966 -0.814 1.00 81.81 94 GLY A C 1
ATOM 732 O O . GLY A 1 94 ? 3.938 11.541 0.125 1.00 81.81 94 GLY A O 1
ATOM 733 N N . GLY A 1 95 ? 5.772 12.601 -0.638 1.00 80.12 95 GLY A N 1
ATOM 734 C CA . GLY A 1 95 ? 6.411 12.798 0.674 1.00 80.12 95 GLY A CA 1
ATOM 735 C C . GLY A 1 95 ? 7.447 11.729 1.047 1.00 80.12 95 GLY A C 1
ATOM 736 O O . GLY A 1 95 ? 7.996 11.764 2.148 1.00 80.12 95 GLY A O 1
ATOM 737 N N . PHE A 1 96 ? 7.744 10.806 0.130 1.00 78.44 96 PHE A N 1
ATOM 738 C CA . PHE A 1 96 ? 8.775 9.782 0.268 1.00 78.44 96 PHE A CA 1
ATOM 739 C C . PHE A 1 96 ? 9.573 9.641 -1.032 1.00 78.44 96 PHE A C 1
ATOM 741 O O . PHE A 1 96 ? 9.004 9.671 -2.120 1.00 78.44 96 PHE A O 1
ATOM 748 N N . ASP A 1 97 ? 10.883 9.424 -0.907 1.00 76.75 97 ASP A N 1
ATOM 749 C CA . ASP A 1 97 ? 11.735 9.031 -2.038 1.00 76.75 97 ASP A CA 1
ATOM 750 C C . ASP A 1 97 ? 11.628 7.522 -2.309 1.00 76.75 97 ASP A C 1
ATOM 752 O O . ASP A 1 97 ? 11.879 7.056 -3.420 1.00 76.75 97 ASP A O 1
ATOM 756 N N . ARG A 1 98 ? 11.234 6.747 -1.288 1.00 78.00 98 ARG A N 1
ATOM 757 C CA . ARG A 1 98 ? 11.148 5.290 -1.336 1.00 78.00 98 ARG A CA 1
ATOM 758 C C . ARG A 1 98 ? 9.930 4.745 -0.598 1.00 78.00 98 ARG A C 1
ATOM 760 O O . ARG A 1 98 ? 9.615 5.164 0.511 1.00 78.00 98 ARG A O 1
ATOM 767 N N . VAL A 1 99 ? 9.294 3.733 -1.182 1.00 82.56 99 VAL A N 1
ATOM 768 C CA . VAL A 1 99 ? 8.204 2.961 -0.576 1.00 82.56 99 VAL A CA 1
ATOM 769 C C . VAL A 1 99 ? 8.736 1.609 -0.121 1.00 82.56 99 VAL A C 1
ATOM 771 O O . VAL A 1 99 ? 9.079 0.770 -0.949 1.00 82.56 99 VAL A O 1
ATOM 774 N N . VAL A 1 100 ? 8.773 1.365 1.191 1.00 84.44 100 VAL A N 1
ATOM 775 C CA . VAL A 1 100 ? 9.158 0.062 1.755 1.00 84.44 100 VAL A CA 1
ATOM 776 C C . VAL A 1 100 ? 7.916 -0.707 2.201 1.00 84.44 100 VAL A C 1
ATOM 778 O O . VAL A 1 100 ? 7.183 -0.272 3.087 1.00 84.44 100 VAL A O 1
ATOM 781 N N . ILE A 1 101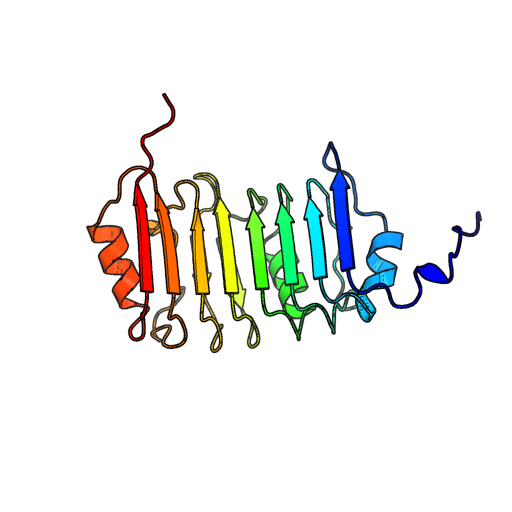 ? 7.686 -1.874 1.602 1.00 86.81 101 ILE A N 1
ATOM 782 C CA . ILE A 1 101 ? 6.600 -2.784 1.970 1.00 86.81 101 ILE A CA 1
ATOM 783 C C . ILE A 1 101 ? 7.128 -3.852 2.929 1.00 86.81 101 ILE A C 1
ATOM 785 O O . ILE A 1 101 ? 7.844 -4.777 2.532 1.00 86.81 101 ILE A O 1
ATOM 789 N N . ASP A 1 102 ? 6.711 -3.736 4.188 1.00 86.19 102 ASP A N 1
ATOM 790 C CA . ASP A 1 102 ? 6.902 -4.735 5.238 1.00 86.19 102 ASP A CA 1
ATOM 791 C C . ASP A 1 102 ? 5.537 -5.068 5.856 1.00 86.19 102 ASP A C 1
ATOM 793 O O . ASP A 1 102 ? 4.962 -4.302 6.632 1.00 86.19 102 ASP A O 1
ATOM 797 N N . SER A 1 103 ? 4.937 -6.172 5.411 1.00 87.38 103 SER A N 1
ATOM 798 C CA . SER A 1 103 ? 3.629 -6.606 5.888 1.00 87.38 103 SER A CA 1
ATOM 799 C C . SER A 1 103 ? 3.437 -8.118 5.719 1.00 87.38 103 SER A C 1
ATOM 801 O O . SER A 1 103 ? 3.370 -8.621 4.593 1.00 87.38 103 SER A O 1
ATOM 803 N N . PRO A 1 104 ? 3.244 -8.877 6.816 1.00 89.38 104 PRO A N 1
ATOM 804 C CA . PRO A 1 104 ? 3.056 -10.329 6.758 1.00 89.38 104 PRO A CA 1
ATOM 805 C C . PRO A 1 104 ? 1.705 -10.755 6.161 1.00 89.38 104 PRO A C 1
ATOM 807 O O . PRO A 1 104 ? 1.506 -11.932 5.846 1.00 89.38 104 PRO A O 1
ATOM 810 N N . THR A 1 105 ? 0.742 -9.836 6.063 1.00 92.50 105 THR A N 1
ATOM 811 C CA . THR A 1 105 ? -0.652 -10.122 5.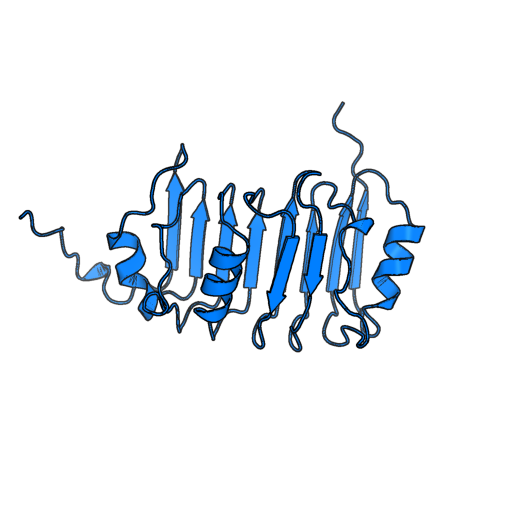695 1.00 92.50 105 THR A CA 1
ATOM 812 C C . THR A 1 105 ? -1.063 -9.554 4.346 1.00 92.50 105 THR A C 1
ATOM 814 O O . THR A 1 105 ? -2.078 -10.009 3.808 1.00 92.50 105 THR A O 1
ATOM 817 N N . LEU A 1 106 ? -0.271 -8.641 3.777 1.00 94.25 106 LEU A N 1
ATOM 818 C CA . LEU A 1 106 ? -0.579 -7.987 2.515 1.00 94.25 106 LEU A CA 1
ATOM 819 C C . LEU A 1 106 ? -0.628 -9.000 1.367 1.00 94.25 106 LEU A C 1
ATOM 821 O O . LEU A 1 106 ? 0.295 -9.785 1.169 1.00 94.25 106 LEU A O 1
ATOM 825 N N . GLN A 1 107 ? -1.727 -8.970 0.615 1.00 95.31 107 GLN A N 1
ATOM 826 C CA . GLN A 1 107 ? -2.000 -9.860 -0.518 1.00 95.31 107 GLN A CA 1
ATOM 827 C C . GLN A 1 107 ? -1.996 -9.123 -1.853 1.00 95.31 107 GLN A C 1
ATOM 829 O O . GLN A 1 107 ? -1.733 -9.720 -2.894 1.00 95.31 107 GLN A O 1
ATOM 834 N N . SER A 1 108 ? -2.322 -7.835 -1.835 1.00 95.50 108 SER A N 1
ATOM 835 C CA . SER A 1 108 ? -2.422 -7.001 -3.020 1.00 95.50 108 SER A CA 1
ATOM 836 C C . SER A 1 108 ? -1.838 -5.632 -2.726 1.00 95.50 108 SER A C 1
ATOM 838 O O . SER A 1 108 ? -2.271 -4.970 -1.784 1.00 95.50 108 SER A O 1
ATOM 840 N N . PHE A 1 109 ? -0.905 -5.204 -3.563 1.00 92.62 109 PHE A N 1
ATOM 841 C CA . PHE A 1 109 ? -0.348 -3.862 -3.528 1.00 92.62 109 PHE A CA 1
ATOM 842 C C . PHE A 1 109 ? -0.525 -3.202 -4.893 1.00 92.62 109 PHE A C 1
ATOM 844 O O . PHE A 1 109 ? -0.188 -3.798 -5.917 1.00 92.62 109 PHE A O 1
ATOM 851 N N . GLY A 1 110 ? -1.110 -2.008 -4.895 1.00 90.69 110 GLY A N 1
ATOM 852 C CA . GLY A 1 110 ? -1.265 -1.169 -6.072 1.00 90.69 110 GLY A CA 1
ATOM 853 C C . GLY A 1 110 ? -0.602 0.180 -5.858 1.00 90.69 110 GLY A C 1
ATOM 854 O O . GLY A 1 110 ? -0.786 0.786 -4.803 1.00 90.69 110 GLY A O 1
ATOM 855 N N . ILE A 1 111 ? 0.142 0.637 -6.856 1.00 86.62 111 ILE A N 1
ATOM 856 C CA . ILE A 1 111 ? 0.739 1.964 -6.877 1.00 86.62 111 ILE A CA 1
ATOM 857 C C . ILE A 1 111 ? 0.499 2.634 -8.230 1.00 86.62 111 ILE A C 1
ATOM 859 O O . ILE A 1 111 ? 0.742 2.047 -9.284 1.00 86.62 111 ILE A O 1
ATOM 863 N N . VAL A 1 112 ? 0.003 3.863 -8.190 1.00 84.12 112 VAL A N 1
ATOM 864 C CA . VAL A 1 112 ? -0.037 4.795 -9.315 1.00 84.12 112 VAL A CA 1
ATOM 865 C C . VAL A 1 112 ? 0.882 5.935 -8.907 1.00 84.12 112 VAL A C 1
ATOM 867 O O . VAL A 1 112 ? 0.610 6.610 -7.915 1.00 84.12 112 VAL A O 1
ATOM 870 N N . ALA A 1 113 ? 1.996 6.109 -9.602 1.00 70.88 113 ALA A N 1
ATOM 871 C CA . ALA A 1 113 ? 2.988 7.120 -9.263 1.00 70.88 113 ALA A CA 1
ATOM 872 C C . ALA A 1 113 ? 3.251 8.004 -10.476 1.00 70.88 113 ALA A C 1
ATOM 874 O O . ALA A 1 113 ? 3.205 7.526 -11.603 1.00 70.88 113 ALA A O 1
ATOM 875 N N . ASP A 1 114 ? 3.569 9.272 -10.240 1.00 63.78 114 ASP A N 1
ATOM 876 C CA . ASP A 1 114 ? 4.348 10.045 -11.197 1.00 63.78 114 ASP A CA 1
ATOM 877 C C . ASP A 1 114 ? 5.826 9.625 -11.120 1.00 63.78 114 ASP A C 1
ATOM 879 O O . ASP A 1 114 ? 6.264 8.920 -10.209 1.00 63.78 114 ASP A O 1
ATOM 883 N N . SER A 1 115 ? 6.625 10.092 -12.079 1.00 54.28 115 SER A N 1
ATOM 884 C CA . SER A 1 115 ? 8.074 9.848 -12.195 1.00 54.28 115 SER A CA 1
ATOM 885 C C . SER A 1 115 ? 8.926 10.252 -10.967 1.00 54.28 115 SER A C 1
ATOM 887 O O . SER A 1 115 ? 10.150 10.216 -11.057 1.00 54.28 115 SER A O 1
ATOM 889 N N . TYR A 1 116 ? 8.319 10.693 -9.857 1.00 51.78 116 TYR A N 1
ATOM 890 C CA . TYR A 1 116 ? 8.988 11.178 -8.647 1.00 51.78 116 TYR A CA 1
ATOM 891 C C . TYR A 1 116 ? 9.036 10.159 -7.501 1.00 51.78 116 TYR A C 1
ATOM 893 O O . TYR A 1 116 ? 9.769 10.388 -6.540 1.00 51.78 116 TYR A O 1
ATOM 901 N N . VAL A 1 117 ? 8.315 9.033 -7.579 1.00 57.53 117 VAL A N 1
ATOM 902 C CA . VAL A 1 117 ? 8.514 7.937 -6.616 1.00 57.53 117 VAL A CA 1
ATOM 903 C C . VAL A 1 117 ? 9.803 7.205 -6.990 1.00 57.53 117 VAL A C 1
ATOM 905 O O . VAL A 1 117 ? 9.833 6.434 -7.946 1.00 57.53 117 VAL A O 1
ATOM 908 N N . GLY A 1 118 ? 10.877 7.499 -6.256 1.00 59.91 118 GLY A N 1
ATOM 909 C CA . GLY A 1 118 ? 12.239 7.089 -6.596 1.00 59.91 118 GLY A CA 1
ATOM 910 C C . GLY A 1 118 ? 12.491 5.585 -6.503 1.00 59.91 118 GLY A C 1
ATOM 911 O O . GLY A 1 118 ? 13.162 5.038 -7.375 1.00 59.91 118 GLY A O 1
ATOM 912 N N . GLU A 1 119 ? 11.968 4.900 -5.476 1.00 74.06 119 GLU A N 1
ATOM 913 C CA . GLU A 1 119 ? 12.227 3.465 -5.296 1.00 74.06 119 GLU A CA 1
ATOM 914 C C . GLU A 1 119 ? 11.067 2.693 -4.617 1.00 74.06 119 GLU A C 1
ATOM 916 O O . GLU A 1 119 ? 10.498 3.153 -3.630 1.00 74.06 119 GLU A O 1
ATOM 921 N N . LEU A 1 120 ? 10.708 1.493 -5.093 1.00 78.81 120 LEU A N 1
ATOM 922 C CA . LEU A 1 120 ? 9.797 0.560 -4.406 1.00 78.81 120 LEU A CA 1
ATOM 923 C C . LEU A 1 120 ? 10.579 -0.664 -3.927 1.00 78.81 120 LEU A C 1
ATOM 925 O O . LEU A 1 120 ? 11.078 -1.444 -4.730 1.00 78.81 120 LEU A O 1
ATOM 929 N N . VAL A 1 121 ? 10.598 -0.880 -2.615 1.00 79.56 121 VAL A N 1
ATOM 930 C CA . VAL A 1 121 ? 11.287 -1.991 -1.960 1.00 79.56 121 VAL A CA 1
ATOM 931 C C . VAL A 1 121 ? 10.280 -2.894 -1.265 1.00 79.56 121 VAL A C 1
ATOM 933 O O . VAL A 1 121 ? 9.618 -2.496 -0.313 1.00 79.56 121 VAL A O 1
ATOM 936 N N . ILE A 1 122 ? 10.197 -4.156 -1.682 1.00 83.50 122 ILE A N 1
ATOM 937 C CA . ILE A 1 122 ? 9.412 -5.172 -0.969 1.00 83.50 122 ILE A CA 1
ATOM 938 C C . ILE A 1 122 ? 10.359 -5.935 -0.040 1.00 83.50 122 ILE A C 1
ATOM 940 O O . ILE A 1 122 ? 11.035 -6.864 -0.473 1.00 83.50 122 ILE A O 1
ATOM 944 N N . HIS A 1 123 ? 10.421 -5.525 1.229 1.00 82.62 123 HIS A N 1
ATOM 945 C CA . HIS A 1 123 ? 11.323 -6.111 2.224 1.00 82.62 123 HIS A CA 1
ATOM 946 C C . HIS A 1 123 ? 10.794 -7.448 2.759 1.00 82.62 123 HIS A C 1
ATOM 948 O O . HIS A 1 123 ? 11.505 -8.453 2.762 1.00 82.62 123 HIS A O 1
ATOM 954 N N . TYR A 1 124 ? 9.525 -7.485 3.176 1.00 84.06 124 TYR A N 1
ATOM 955 C CA . TYR A 1 124 ? 8.909 -8.696 3.713 1.00 84.06 124 TYR A CA 1
ATOM 956 C C . TYR A 1 124 ? 7.401 -8.719 3.459 1.00 84.06 124 TYR A C 1
ATOM 958 O O . TYR A 1 124 ? 6.618 -8.074 4.150 1.00 84.06 124 TYR A O 1
ATOM 966 N N . ALA A 1 125 ? 6.977 -9.495 2.461 1.00 88.56 125 ALA A N 1
ATOM 967 C CA . ALA A 1 125 ? 5.563 -9.658 2.129 1.00 88.56 125 ALA A CA 1
ATOM 968 C C . ALA A 1 125 ? 5.264 -11.084 1.623 1.00 88.56 125 ALA A C 1
ATOM 970 O O . ALA A 1 125 ? 4.964 -11.284 0.447 1.00 88.56 125 ALA A O 1
ATOM 971 N N . PRO A 1 126 ? 5.336 -12.110 2.494 1.00 88.69 126 PRO A N 1
ATOM 972 C CA . PRO A 1 126 ? 5.264 -13.524 2.100 1.00 88.69 126 PRO A CA 1
ATOM 973 C C . PRO A 1 126 ? 3.908 -13.957 1.520 1.00 88.69 126 PRO A C 1
ATOM 975 O O . PRO A 1 126 ? 3.773 -15.078 1.036 1.00 88.69 126 PRO A O 1
ATOM 978 N N . ARG A 1 127 ? 2.882 -13.107 1.618 1.00 92.06 127 ARG A N 1
ATOM 979 C CA . ARG A 1 127 ? 1.529 -13.359 1.109 1.00 92.06 127 ARG A CA 1
ATOM 980 C C . ARG A 1 127 ? 1.160 -12.476 -0.075 1.00 92.06 127 ARG A C 1
ATOM 982 O O . ARG A 1 127 ? 0.022 -12.552 -0.526 1.00 92.06 127 ARG A O 1
ATOM 989 N N . LEU A 1 128 ? 2.085 -11.652 -0.567 1.00 92.62 128 LEU A N 1
ATOM 990 C CA . LEU A 1 128 ? 1.806 -10.730 -1.655 1.00 92.62 128 LEU A CA 1
ATOM 991 C C . LEU A 1 128 ? 1.614 -11.520 -2.946 1.00 92.62 128 LEU A C 1
ATOM 993 O O . LEU A 1 128 ? 2.574 -12.064 -3.478 1.00 92.62 128 LEU A O 1
ATOM 997 N N . GLU A 1 129 ? 0.380 -11.584 -3.434 1.00 94.50 129 GLU A N 1
ATOM 998 C CA . GLU A 1 129 ? -0.008 -12.336 -4.632 1.00 94.50 129 GLU A CA 1
ATOM 999 C C . GLU A 1 129 ? -0.151 -11.435 -5.858 1.00 94.50 129 GLU A C 1
ATOM 1001 O O . GLU A 1 129 ? 0.039 -11.887 -6.990 1.00 94.50 129 GLU A O 1
ATOM 1006 N N . ARG A 1 130 ? -0.521 -10.170 -5.635 1.00 93.31 130 ARG A N 1
ATOM 1007 C CA . ARG A 1 130 ? -0.830 -9.193 -6.677 1.00 93.31 130 ARG A CA 1
ATOM 1008 C C . ARG A 1 130 ? 0.000 -7.933 -6.492 1.00 93.31 130 ARG A C 1
ATOM 1010 O O . ARG A 1 130 ? -0.121 -7.271 -5.462 1.00 93.31 130 ARG A O 1
ATOM 1017 N N . LEU A 1 131 ? 0.771 -7.588 -7.515 1.00 89.75 131 LEU A N 1
ATOM 1018 C CA . LEU A 1 131 ? 1.473 -6.316 -7.623 1.00 89.75 131 LEU A CA 1
ATOM 1019 C C . LEU A 1 131 ? 0.955 -5.564 -8.851 1.00 89.75 131 LEU A C 1
ATOM 1021 O O . LEU A 1 131 ? 0.860 -6.136 -9.938 1.00 89.75 131 LEU A O 1
ATOM 1025 N N . ILE A 1 132 ? 0.580 -4.305 -8.663 1.00 88.62 132 ILE A N 1
ATOM 1026 C CA . ILE A 1 132 ? -0.005 -3.465 -9.704 1.00 88.62 132 ILE A CA 1
ATOM 1027 C C . ILE A 1 132 ? 0.734 -2.125 -9.707 1.00 88.62 132 ILE A C 1
ATOM 1029 O O . ILE A 1 132 ? 0.760 -1.457 -8.678 1.00 88.62 132 ILE A O 1
ATOM 1033 N N . ALA A 1 133 ? 1.323 -1.744 -10.836 1.00 85.00 133 ALA A N 1
ATOM 1034 C CA . ALA A 1 133 ? 2.045 -0.486 -11.007 1.00 85.00 133 ALA A CA 1
ATOM 1035 C C . ALA A 1 133 ? 1.531 0.256 -12.252 1.00 85.00 133 ALA A C 1
ATOM 1037 O O . ALA A 1 133 ? 1.473 -0.341 -13.328 1.00 85.00 133 ALA A O 1
ATOM 1038 N N . PHE A 1 134 ? 1.151 1.529 -12.113 1.00 79.56 134 PHE A N 1
ATOM 1039 C CA . PHE A 1 134 ? 0.618 2.367 -13.197 1.00 79.56 134 PHE A CA 1
ATOM 1040 C C . PHE A 1 134 ? 1.373 3.698 -13.366 1.00 79.56 134 PHE A C 1
ATOM 1042 O O . PHE A 1 134 ? 2.163 4.080 -12.505 1.00 79.56 134 PHE A O 1
ATOM 1049 N N . ASP A 1 135 ? 1.067 4.397 -14.468 1.00 70.19 135 ASP A N 1
ATOM 1050 C CA . ASP A 1 135 ? 1.469 5.774 -14.805 1.00 70.19 135 ASP A CA 1
ATOM 1051 C C . ASP A 1 135 ? 2.980 6.032 -14.879 1.00 70.19 135 ASP A C 1
ATOM 1053 O O . ASP A 1 135 ? 3.498 7.043 -14.421 1.00 70.19 135 ASP A O 1
ATOM 1057 N N . ASN A 1 136 ? 3.686 5.154 -15.598 1.00 61.03 136 ASN A N 1
ATOM 1058 C CA . ASN A 1 136 ? 5.119 5.307 -15.863 1.00 61.03 136 ASN A CA 1
ATOM 1059 C C . ASN A 1 136 ? 5.988 5.161 -14.606 1.00 61.03 136 ASN A C 1
ATOM 1061 O O . ASN A 1 136 ? 7.041 5.788 -14.498 1.00 61.03 136 ASN A O 1
ATOM 1065 N N . PHE A 1 137 ? 5.550 4.294 -13.689 1.00 65.56 137 PHE A N 1
ATOM 1066 C CA . PHE A 1 137 ? 6.368 3.816 -12.583 1.00 65.56 137 PHE A CA 1
ATOM 1067 C C . PHE A 1 137 ? 7.744 3.386 -13.113 1.00 65.56 137 PHE A C 1
ATOM 1069 O O . PHE A 1 137 ? 7.827 2.467 -13.937 1.00 65.56 137 PHE A O 1
ATOM 1076 N N . ASP A 1 138 ? 8.814 4.048 -12.664 1.00 61.91 138 ASP A N 1
ATOM 1077 C CA . ASP A 1 138 ? 10.162 3.696 -13.097 1.00 61.91 138 ASP A CA 1
ATOM 1078 C C . ASP A 1 138 ? 10.533 2.333 -12.507 1.00 61.91 138 ASP A C 1
ATOM 1080 O O . ASP A 1 138 ? 10.750 2.163 -11.307 1.00 61.91 138 ASP A O 1
ATOM 1084 N N . ILE A 1 139 ? 10.584 1.328 -13.375 1.00 57.47 139 ILE A N 1
ATOM 1085 C CA . ILE A 1 139 ? 10.892 -0.054 -13.006 1.00 57.47 139 ILE A CA 1
ATOM 1086 C C . ILE A 1 139 ? 12.332 -0.156 -12.492 1.00 57.47 139 ILE A C 1
ATOM 1088 O O . ILE A 1 139 ? 12.621 -1.049 -11.697 1.00 57.47 139 ILE A O 1
ATOM 1092 N N . GLN A 1 140 ? 13.222 0.771 -12.877 1.00 54.25 140 GLN A N 1
ATOM 1093 C CA . GLN A 1 140 ? 14.570 0.852 -12.308 1.00 54.25 140 GLN A CA 1
ATOM 1094 C C . GLN A 1 140 ? 14.558 1.281 -10.837 1.00 54.25 140 GLN A C 1
ATOM 1096 O O . GLN A 1 140 ? 15.466 0.913 -10.093 1.00 54.25 140 GLN A O 1
ATOM 1101 N N . GLY A 1 141 ? 13.504 1.979 -10.408 1.00 52.97 141 GLY A N 1
ATOM 1102 C CA . GLY A 1 141 ? 13.219 2.267 -9.010 1.00 52.97 141 GLY A CA 1
ATOM 1103 C C . GLY A 1 141 ? 12.687 1.055 -8.243 1.00 52.97 141 GLY A C 1
ATOM 1104 O O . GLY A 1 141 ? 12.712 1.049 -7.021 1.00 52.97 141 GLY A O 1
ATOM 1105 N N . ILE A 1 142 ? 12.234 -0.031 -8.879 1.00 54.12 142 ILE A N 1
ATOM 1106 C CA . ILE A 1 142 ? 11.891 -1.239 -8.111 1.00 54.12 142 ILE A CA 1
ATOM 1107 C C . ILE A 1 142 ? 13.155 -2.042 -7.828 1.00 54.12 142 ILE A C 1
ATOM 1109 O O . ILE A 1 142 ? 13.439 -3.077 -8.434 1.00 54.12 142 ILE A O 1
ATOM 1113 N N . SER A 1 143 ? 13.923 -1.575 -6.859 1.00 52.94 143 SER A N 1
ATOM 1114 C CA . SER A 1 143 ? 14.928 -2.402 -6.226 1.00 52.94 143 SER A CA 1
ATOM 1115 C C . SER A 1 143 ? 14.212 -3.294 -5.233 1.00 52.94 143 SER A C 1
ATOM 1117 O O . SER A 1 143 ? 13.606 -2.832 -4.269 1.00 52.94 143 SER A O 1
ATOM 1119 N N . GLY A 1 144 ? 14.296 -4.607 -5.396 1.00 46.41 144 GLY A N 1
ATOM 1120 C CA . GLY A 1 144 ? 14.101 -5.428 -4.216 1.00 46.41 144 GLY A CA 1
ATOM 1121 C C . GLY A 1 144 ? 15.294 -5.157 -3.297 1.00 46.41 144 GLY A C 1
ATOM 1122 O O . GLY A 1 144 ? 16.389 -5.688 -3.488 1.00 46.41 144 GLY A O 1
ATOM 1123 N N . GLY A 1 145 ? 15.107 -4.243 -2.347 1.00 39.12 145 GLY A N 1
ATOM 1124 C CA . GLY A 1 145 ? 16.092 -3.941 -1.324 1.00 39.12 145 GLY A CA 1
ATOM 1125 C C . GLY A 1 145 ? 16.590 -5.256 -0.745 1.00 39.12 145 GLY A C 1
ATOM 1126 O O . GLY A 1 145 ? 15.832 -6.002 -0.133 1.00 39.12 145 GLY A O 1
ATOM 1127 N N . ASN A 1 146 ? 17.852 -5.572 -1.025 1.00 40.84 146 ASN A N 1
ATOM 1128 C CA . ASN A 1 146 ? 18.467 -6.834 -0.642 1.00 40.84 146 ASN A CA 1
ATOM 1129 C C . ASN A 1 146 ? 17.687 -8.082 -1.135 1.00 40.84 146 ASN A C 1
ATOM 1131 O O . ASN A 1 146 ? 17.274 -8.916 -0.329 1.00 40.84 146 ASN A O 1
ATOM 1135 N N . LEU A 1 147 ? 17.510 -8.244 -2.457 1.00 45.97 147 LEU A N 1
ATOM 1136 C CA . LEU A 1 147 ? 17.023 -9.476 -3.120 1.00 45.97 147 LEU A CA 1
ATOM 1137 C C . LEU A 1 147 ? 17.956 -10.679 -2.910 1.00 45.97 147 LEU A C 1
ATOM 1139 O O . LEU A 1 147 ? 18.437 -11.308 -3.849 1.00 45.97 147 LEU A O 1
ATOM 1143 N N . ALA A 1 148 ? 18.186 -11.056 -1.662 1.00 45.84 148 ALA A N 1
ATOM 1144 C CA . ALA A 1 148 ? 18.651 -12.387 -1.334 1.00 45.84 148 ALA A CA 1
ATOM 1145 C C . ALA A 1 148 ? 17.546 -13.429 -1.595 1.00 45.84 148 ALA A C 1
ATOM 1147 O O . ALA A 1 148 ? 17.851 -14.615 -1.682 1.00 45.84 148 ALA A O 1
ATOM 1148 N N . MET A 1 149 ? 16.272 -13.017 -1.720 1.00 56.41 149 MET A N 1
ATOM 1149 C CA . MET A 1 149 ? 15.125 -13.927 -1.755 1.00 56.41 149 MET A CA 1
ATOM 1150 C C . MET A 1 149 ? 14.131 -13.572 -2.880 1.00 56.41 149 MET A C 1
ATOM 1152 O O . MET A 1 149 ? 13.605 -12.460 -2.901 1.00 56.41 149 MET A O 1
ATOM 1156 N N . PRO A 1 150 ? 13.824 -14.509 -3.795 1.00 68.62 150 PRO A N 1
ATOM 1157 C CA . PRO A 1 150 ? 12.755 -14.342 -4.777 1.00 68.62 150 PRO A CA 1
ATOM 1158 C C . PRO A 1 150 ? 11.378 -14.196 -4.106 1.00 68.62 150 PRO A C 1
ATOM 1160 O O . PRO A 1 150 ? 11.067 -14.884 -3.128 1.00 68.62 150 PRO A O 1
ATOM 1163 N N . LEU A 1 151 ? 10.512 -13.358 -4.676 1.00 78.50 151 LEU A N 1
ATOM 1164 C CA . LEU A 1 151 ? 9.133 -13.120 -4.242 1.00 78.50 151 LEU A CA 1
ATOM 1165 C C . LEU A 1 151 ? 8.198 -14.210 -4.794 1.00 78.50 151 LEU A C 1
ATOM 1167 O O . LEU A 1 151 ? 7.358 -13.977 -5.660 1.00 78.50 151 LEU A O 1
ATOM 1171 N N . HIS A 1 152 ? 8.349 -15.430 -4.277 1.00 82.56 152 HIS A N 1
ATOM 1172 C CA . HIS A 1 152 ? 7.599 -16.622 -4.701 1.00 82.56 152 HIS A CA 1
ATOM 1173 C C . HIS A 1 152 ? 6.076 -16.512 -4.524 1.00 82.56 152 HIS A C 1
ATOM 1175 O O . HIS A 1 152 ? 5.330 -17.293 -5.106 1.00 82.56 152 HIS A O 1
ATOM 1181 N N . SER A 1 153 ? 5.595 -15.584 -3.698 1.00 86.56 153 SER A N 1
ATOM 1182 C CA . SER A 1 153 ? 4.162 -15.398 -3.477 1.00 86.56 153 SER A CA 1
ATOM 1183 C C . SER A 1 153 ? 3.473 -14.657 -4.621 1.00 86.56 153 SER A C 1
ATOM 1185 O O . SER A 1 153 ? 2.272 -14.840 -4.808 1.00 86.56 153 SER A O 1
ATOM 1187 N N . VAL A 1 154 ? 4.205 -13.829 -5.377 1.00 88.38 154 VAL A N 1
ATOM 1188 C CA . VAL A 1 154 ? 3.621 -12.964 -6.407 1.00 88.38 154 VAL A CA 1
ATOM 1189 C C . VAL A 1 154 ? 3.261 -13.801 -7.628 1.00 88.38 154 VAL A C 1
ATOM 1191 O O . VAL A 1 154 ? 4.117 -14.412 -8.265 1.00 88.38 154 VAL A O 1
ATOM 1194 N N . LYS A 1 155 ? 1.972 -13.798 -7.964 1.00 91.06 155 LYS A N 1
ATOM 1195 C CA . LYS A 1 155 ? 1.384 -14.568 -9.067 1.00 91.06 155 LYS A CA 1
ATOM 1196 C C . LYS A 1 155 ? 0.884 -13.682 -10.188 1.00 91.06 155 LYS A C 1
ATOM 1198 O O . LYS A 1 155 ? 0.834 -14.110 -11.337 1.00 91.06 155 LYS A O 1
ATOM 1203 N N . ILE A 1 156 ? 0.475 -12.462 -9.860 1.00 91.50 156 ILE A N 1
ATOM 1204 C CA . ILE A 1 156 ? -0.087 -11.518 -10.814 1.00 91.50 156 ILE A CA 1
ATOM 1205 C C . ILE A 1 156 ? 0.722 -10.234 -10.732 1.00 91.50 156 ILE A C 1
ATOM 1207 O O . ILE A 1 156 ? 0.769 -9.597 -9.679 1.00 91.50 156 ILE A O 1
ATOM 1211 N N . PHE A 1 157 ? 1.297 -9.846 -11.863 1.00 88.81 157 PHE A N 1
ATOM 1212 C CA . PHE A 1 157 ? 1.962 -8.566 -12.029 1.00 88.81 157 PHE A CA 1
ATOM 1213 C C . PHE A 1 157 ? 1.299 -7.800 -13.172 1.00 88.81 157 PHE A C 1
ATOM 1215 O O . PHE A 1 157 ? 1.180 -8.305 -14.292 1.00 88.81 157 PHE A O 1
ATOM 1222 N N . ILE A 1 158 ? 0.804 -6.606 -12.861 1.00 87.94 158 ILE A N 1
ATOM 1223 C CA . ILE A 1 158 ? 0.183 -5.693 -13.819 1.00 87.94 158 ILE A CA 1
ATOM 1224 C C . ILE A 1 158 ? 1.029 -4.430 -13.849 1.00 87.94 158 ILE A C 1
ATOM 1226 O O . ILE A 1 158 ? 1.271 -3.828 -12.805 1.00 87.94 158 ILE A O 1
ATOM 1230 N N . LEU A 1 159 ? 1.453 -4.047 -15.043 1.00 83.81 159 LEU A N 1
ATOM 1231 C CA . LEU A 1 159 ? 2.304 -2.900 -15.285 1.00 83.81 159 LEU A CA 1
ATOM 1232 C C . LEU A 1 159 ? 1.699 -2.048 -16.401 1.00 83.81 159 LEU A C 1
ATOM 1234 O O . LEU A 1 159 ? 1.434 -2.557 -17.490 1.00 83.81 159 LEU A O 1
ATOM 1238 N N . ASP A 1 160 ? 1.524 -0.759 -16.140 1.00 78.50 160 ASP A N 1
ATOM 1239 C CA . ASP A 1 160 ? 1.214 0.250 -17.149 1.00 78.50 160 ASP A CA 1
ATOM 1240 C C . ASP A 1 160 ? 2.371 1.254 -17.244 1.00 78.50 160 ASP A C 1
ATOM 1242 O O . ASP A 1 160 ? 2.727 1.917 -16.267 1.00 78.50 160 ASP A O 1
ATOM 1246 N N . THR A 1 161 ? 3.002 1.314 -18.414 1.00 70.38 161 THR A N 1
ATOM 1247 C CA . THR A 1 161 ? 4.246 2.053 -18.659 1.00 70.38 161 THR A CA 1
ATOM 1248 C C . THR A 1 161 ? 4.189 2.791 -19.996 1.00 70.38 161 THR A C 1
ATOM 1250 O O . THR A 1 161 ? 3.543 2.340 -20.947 1.00 70.38 161 THR A O 1
ATOM 1253 N N . VAL A 1 162 ? 4.864 3.940 -20.097 1.00 62.91 162 VAL A N 1
ATOM 1254 C CA . VAL A 1 162 ? 4.978 4.685 -21.355 1.00 62.91 162 VAL A CA 1
ATOM 1255 C C . VAL A 1 162 ? 6.201 4.178 -22.113 1.00 62.91 162 VAL A C 1
ATOM 1257 O O . VAL A 1 162 ? 7.312 4.654 -21.916 1.00 62.91 162 VAL A O 1
ATOM 1260 N N . GLY A 1 163 ? 5.977 3.204 -22.999 1.00 58.59 163 GLY A N 1
ATOM 1261 C CA . GLY A 1 163 ? 7.031 2.565 -23.793 1.00 58.59 163 GLY A CA 1
ATOM 1262 C C . GLY A 1 163 ? 7.901 1.626 -22.947 1.00 58.59 163 GLY A C 1
ATOM 1263 O O . GLY A 1 163 ? 8.784 2.089 -22.235 1.00 58.59 163 GLY A O 1
ATOM 1264 N N . PRO A 1 164 ? 7.698 0.299 -23.011 1.00 56.50 164 PRO A N 1
ATOM 1265 C CA . PRO A 1 164 ? 8.457 -0.602 -22.165 1.00 56.50 164 PRO A CA 1
ATOM 1266 C C . PRO A 1 164 ? 9.901 -0.685 -22.661 1.00 56.50 164 PRO A C 1
ATOM 1268 O O . PRO A 1 164 ? 10.158 -1.172 -23.765 1.00 56.50 164 PRO A O 1
ATOM 1271 N N . ASP A 1 165 ? 10.852 -0.305 -21.809 1.00 66.50 165 ASP A N 1
ATOM 1272 C CA . ASP A 1 165 ? 12.134 -0.997 -21.805 1.00 66.50 165 ASP A CA 1
ATOM 1273 C C . ASP A 1 165 ? 11.848 -2.445 -21.377 1.00 66.50 165 ASP A C 1
ATOM 1275 O O . ASP A 1 165 ? 11.765 -2.781 -20.193 1.00 66.50 165 ASP A O 1
ATOM 1279 N N . LEU A 1 166 ? 11.590 -3.299 -22.368 1.00 69.81 166 LEU A N 1
ATOM 1280 C CA . LEU A 1 166 ? 11.293 -4.711 -22.154 1.00 69.81 166 LEU A CA 1
ATOM 1281 C C . LEU A 1 166 ? 12.418 -5.403 -21.377 1.00 69.81 166 LEU A C 1
ATOM 1283 O O . LEU A 1 166 ? 12.125 -6.322 -20.615 1.00 69.81 166 LEU A O 1
ATOM 1287 N N . ASP A 1 167 ? 13.669 -4.950 -21.501 1.00 70.31 167 ASP A N 1
ATOM 1288 C CA . ASP A 1 167 ? 14.790 -5.511 -20.750 1.00 70.31 167 ASP A CA 1
ATOM 1289 C C . ASP A 1 167 ? 14.694 -5.159 -19.259 1.00 70.31 167 ASP A C 1
ATOM 1291 O O . ASP A 1 167 ? 14.944 -6.020 -18.408 1.00 70.31 167 ASP A O 1
ATOM 1295 N N . ALA A 1 168 ? 14.246 -3.947 -18.916 1.00 69.38 168 ALA A N 1
ATOM 1296 C CA . ALA A 1 168 ? 13.940 -3.575 -17.533 1.00 69.38 168 ALA A CA 1
ATOM 1297 C C . ALA A 1 168 ? 12.806 -4.439 -16.953 1.00 69.38 168 ALA A C 1
ATOM 1299 O O . ALA A 1 168 ? 12.940 -4.984 -15.852 1.00 69.38 168 ALA A O 1
ATOM 1300 N N . VAL A 1 169 ? 11.730 -4.660 -17.719 1.00 73.56 169 VAL A N 1
ATOM 1301 C CA . VAL A 1 169 ? 10.625 -5.541 -17.298 1.00 73.56 169 VAL A CA 1
ATOM 1302 C C . VAL A 1 169 ? 11.114 -6.982 -17.098 1.00 73.56 169 VAL A C 1
ATOM 1304 O O . VAL A 1 169 ? 10.793 -7.616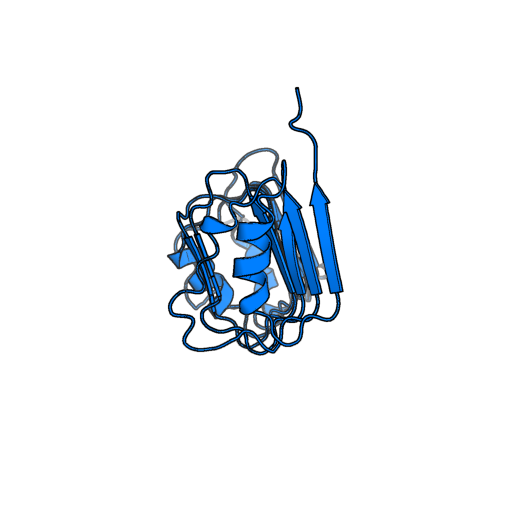 -16.093 1.00 73.56 169 VAL A O 1
ATOM 1307 N N . LEU A 1 170 ? 11.918 -7.511 -18.025 1.00 74.62 170 LEU A N 1
ATOM 1308 C CA . LEU A 1 170 ? 12.463 -8.872 -17.956 1.00 74.62 170 LEU A CA 1
ATOM 1309 C C . LEU A 1 170 ? 13.410 -9.060 -16.771 1.00 74.62 170 LEU A C 1
ATOM 1311 O O . LEU A 1 170 ? 13.385 -10.111 -16.127 1.00 74.62 170 LEU A O 1
ATOM 1315 N N . ASN A 1 171 ? 14.233 -8.059 -16.458 1.00 72.25 171 ASN A N 1
ATOM 1316 C CA . ASN A 1 171 ? 15.086 -8.086 -15.273 1.00 72.25 171 ASN A CA 1
ATOM 1317 C C . ASN A 1 171 ? 14.267 -8.117 -13.985 1.00 72.25 171 ASN A C 1
ATOM 1319 O O . ASN A 1 171 ? 14.654 -8.806 -13.043 1.00 72.25 171 ASN A O 1
ATOM 1323 N N . PHE A 1 172 ? 13.117 -7.451 -13.974 1.00 72.50 172 PHE A N 1
ATOM 1324 C CA . PHE A 1 172 ? 12.228 -7.428 -12.826 1.00 72.50 172 PHE A CA 1
ATOM 1325 C C . PHE A 1 172 ? 11.448 -8.740 -12.641 1.00 72.50 172 PHE A C 1
ATOM 1327 O O . PHE A 1 172 ? 11.335 -9.252 -11.528 1.00 72.50 172 PHE A O 1
ATOM 1334 N N . ILE A 1 173 ? 10.989 -9.365 -13.732 1.00 78.50 173 ILE A N 1
ATOM 1335 C CA . ILE A 1 173 ? 10.267 -10.651 -13.688 1.00 78.50 173 ILE A CA 1
ATOM 1336 C C . ILE A 1 173 ? 11.103 -11.768 -13.043 1.00 78.50 173 ILE A C 1
ATOM 1338 O O . ILE A 1 173 ? 10.538 -12.673 -12.428 1.00 78.50 173 ILE A O 1
ATOM 1342 N N . LYS A 1 174 ? 12.441 -11.695 -13.109 1.00 81.44 174 LYS A N 1
ATOM 1343 C CA . LYS A 1 174 ? 13.345 -12.661 -12.453 1.00 81.44 174 LYS A CA 1
ATOM 1344 C C . LYS A 1 174 ? 13.097 -12.787 -10.946 1.00 81.44 174 LYS A C 1
ATOM 1346 O O . LYS A 1 174 ? 13.400 -13.832 -10.373 1.00 81.44 174 LYS A O 1
ATOM 1351 N N . TYR A 1 175 ? 12.528 -11.763 -10.312 1.00 79.44 175 TYR A N 1
ATOM 1352 C CA . TYR A 1 175 ? 12.198 -11.778 -8.889 1.00 79.44 175 TYR A CA 1
ATOM 1353 C C . TYR A 1 175 ? 10.879 -12.489 -8.564 1.00 79.44 175 TYR A C 1
ATOM 1355 O O . TYR A 1 175 ? 10.643 -12.784 -7.395 1.00 79.44 175 TYR A O 1
ATOM 1363 N N . PHE A 1 176 ? 10.054 -12.832 -9.560 1.00 87.50 176 PHE A N 1
ATOM 1364 C CA . PHE A 1 176 ? 8.751 -13.487 -9.392 1.00 87.50 176 PHE A CA 1
ATOM 1365 C C . PHE A 1 176 ? 8.739 -14.891 -10.019 1.00 87.50 176 PHE A C 1
ATOM 1367 O O . PHE A 1 176 ? 8.130 -15.110 -11.068 1.00 87.50 176 PHE A O 1
ATOM 1374 N N . PRO A 1 177 ? 9.388 -15.891 -9.398 1.00 86.38 177 PRO A N 1
ATOM 1375 C CA . PRO A 1 177 ? 9.529 -17.220 -9.999 1.00 86.38 177 PRO A CA 1
ATOM 1376 C C . PRO A 1 177 ? 8.199 -17.975 -10.169 1.00 86.38 177 PRO A C 1
ATOM 1378 O O . PRO A 1 177 ? 8.140 -18.933 -10.934 1.00 86.38 177 PRO A O 1
ATOM 1381 N N . CYS A 1 178 ? 7.138 -17.570 -9.465 1.00 89.56 178 CYS A N 1
ATOM 1382 C CA . CYS A 1 178 ? 5.814 -18.199 -9.510 1.00 89.56 178 CYS A CA 1
ATOM 1383 C C . CYS A 1 178 ? 4.765 -17.338 -10.233 1.00 89.56 178 CYS A C 1
ATOM 1385 O O . CYS A 1 178 ? 3.569 -17.487 -9.982 1.00 89.56 178 CYS A O 1
ATOM 1387 N N . LEU A 1 179 ? 5.199 -16.427 -11.110 1.00 90.81 179 LEU A N 1
ATOM 1388 C CA . LEU A 1 179 ? 4.304 -15.547 -11.852 1.00 90.81 179 LEU A CA 1
ATOM 1389 C C . LEU A 1 179 ? 3.391 -16.354 -12.796 1.00 90.81 179 LEU A C 1
ATOM 1391 O O . LEU A 1 179 ? 3.856 -17.024 -13.713 1.00 90.81 179 LEU A O 1
ATOM 1395 N N . GLU A 1 180 ? 2.079 -16.267 -12.582 1.00 93.00 180 GLU A N 1
ATOM 1396 C CA . GLU A 1 180 ? 1.041 -16.940 -13.376 1.00 93.00 180 GLU A CA 1
ATOM 1397 C C . GLU A 1 180 ? 0.442 -16.007 -14.441 1.00 93.00 180 GLU A C 1
ATOM 1399 O O . GLU A 1 180 ? 0.021 -16.454 -15.509 1.00 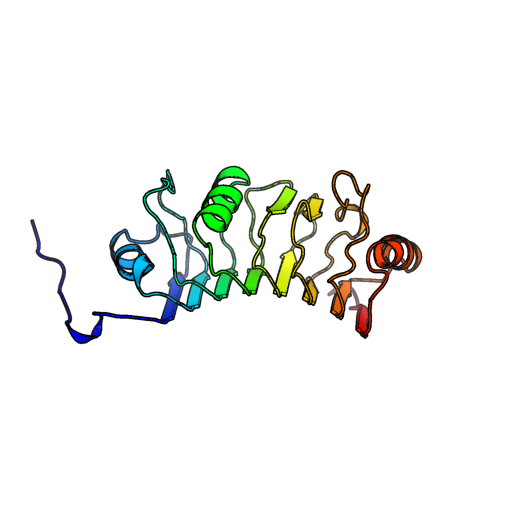93.00 180 GLU A O 1
ATOM 1404 N N . LYS A 1 181 ? 0.383 -14.698 -14.158 1.00 92.25 181 LYS A N 1
ATOM 1405 C CA . LYS A 1 181 ? -0.202 -13.691 -15.047 1.00 92.25 181 LYS A CA 1
ATOM 1406 C C . LYS A 1 181 ? 0.647 -12.426 -15.076 1.00 92.25 181 LYS A C 1
ATOM 1408 O O . LYS A 1 181 ? 0.840 -11.775 -14.053 1.00 92.25 181 LYS A O 1
ATOM 1413 N N . LEU A 1 182 ? 1.063 -12.050 -16.279 1.00 89.06 182 LEU A N 1
ATOM 1414 C CA . LEU A 1 182 ? 1.730 -10.789 -16.577 1.00 89.06 182 LEU A CA 1
ATOM 1415 C C . LEU A 1 182 ? 0.845 -9.973 -17.519 1.00 89.06 182 LEU A C 1
ATOM 1417 O O . LEU A 1 182 ? 0.430 -10.475 -18.564 1.00 89.06 182 LEU A O 1
ATOM 1421 N N . VAL A 1 183 ? 0.547 -8.730 -17.151 1.00 87.00 183 VAL A N 1
ATOM 1422 C CA . VAL A 1 183 ? -0.152 -7.775 -18.018 1.00 87.00 183 VAL A CA 1
ATOM 1423 C C . VAL A 1 183 ? 0.731 -6.550 -18.167 1.00 87.00 183 VAL A C 1
ATOM 1425 O O . VAL A 1 183 ? 1.082 -5.934 -17.167 1.00 87.00 183 VAL A O 1
ATOM 1428 N N . ILE A 1 184 ? 1.075 -6.216 -19.407 1.00 83.06 184 ILE A N 1
ATOM 1429 C CA . ILE A 1 184 ? 1.832 -5.012 -19.742 1.00 83.06 184 ILE A CA 1
ATOM 1430 C C . ILE A 1 184 ? 0.949 -4.165 -20.647 1.00 83.06 184 ILE A C 1
ATOM 1432 O O . ILE A 1 184 ? 0.577 -4.601 -21.739 1.00 83.06 184 ILE A O 1
ATOM 1436 N N . THR A 1 185 ? 0.628 -2.965 -20.188 1.00 79.31 185 THR A N 1
ATOM 1437 C CA . THR A 1 185 ? -0.021 -1.931 -20.987 1.00 79.31 185 THR A CA 1
ATOM 1438 C C . THR A 1 185 ? 1.042 -0.905 -21.354 1.00 79.31 185 THR A C 1
ATOM 1440 O O . THR A 1 185 ? 1.739 -0.390 -20.485 1.00 79.31 185 THR A O 1
ATOM 1443 N N . ALA A 1 186 ? 1.212 -0.664 -22.653 1.00 73.56 186 ALA A N 1
ATOM 1444 C CA . ALA A 1 186 ? 2.130 0.341 -23.168 1.00 73.56 186 ALA A CA 1
ATOM 1445 C C . ALA A 1 186 ? 1.312 1.537 -23.657 1.00 73.56 186 ALA A C 1
ATOM 1447 O O . ALA A 1 186 ? 0.734 1.488 -24.747 1.00 73.56 186 ALA A O 1
ATOM 1448 N N . ASN A 1 187 ? 1.236 2.590 -22.850 1.00 67.25 187 ASN A N 1
ATOM 1449 C CA . ASN A 1 187 ? 0.518 3.801 -23.228 1.00 67.25 187 ASN A CA 1
ATOM 1450 C C . ASN A 1 187 ? 1.421 4.716 -24.065 1.00 67.25 187 ASN A C 1
ATOM 1452 O O . ASN A 1 187 ? 2.621 4.831 -23.820 1.00 67.25 187 ASN A O 1
ATOM 1456 N N . GLN A 1 188 ? 0.855 5.369 -25.084 1.00 57.12 188 GLN A N 1
ATOM 1457 C CA . GLN A 1 188 ? 1.565 6.443 -25.781 1.00 57.12 188 GLN A CA 1
ATOM 1458 C C . GLN A 1 188 ? 1.669 7.665 -24.856 1.00 57.12 188 GLN A C 1
ATOM 1460 O O . GLN A 1 188 ? 0.715 7.930 -24.115 1.00 57.12 188 GLN A O 1
ATOM 1465 N N . PRO A 1 189 ? 2.784 8.421 -24.888 1.00 54.50 189 PRO A N 1
ATOM 1466 C CA . PRO A 1 189 ? 2.881 9.666 -24.136 1.00 54.50 189 PRO A CA 1
ATOM 1467 C C . PRO A 1 189 ? 1.715 10.575 -24.536 1.00 54.50 189 PRO A C 1
ATOM 1469 O O . PRO A 1 189 ? 1.437 10.743 -25.726 1.00 54.50 189 PRO A O 1
ATOM 1472 N N . ARG A 1 190 ? 0.998 11.124 -23.548 1.00 52.59 190 ARG A N 1
ATOM 1473 C CA . ARG A 1 190 ? -0.060 12.108 -23.807 1.00 52.59 190 ARG A CA 1
ATOM 1474 C C . ARG A 1 190 ? 0.607 13.362 -24.387 1.00 52.59 190 ARG A C 1
ATOM 1476 O O . ARG A 1 190 ? 1.324 14.046 -23.663 1.00 52.59 190 ARG A O 1
ATOM 1483 N N . VAL A 1 191 ? 0.427 13.569 -25.696 1.00 39.69 191 VAL A N 1
ATOM 1484 C CA . VAL A 1 191 ? 0.875 14.747 -26.467 1.00 39.69 191 VAL A CA 1
ATOM 1485 C C . VAL A 1 191 ? 0.101 15.986 -26.039 1.00 39.69 191 VAL A C 1
ATOM 1487 O O . VAL A 1 191 ? -1.130 15.856 -25.845 1.00 39.69 191 VAL A O 1
#

Organism: Triticum urartu (NCBI:txid4572)